Protein AF-A0A3D8UP32-F1 (afdb_monomer_lite)

Structure (mmCIF, N/CA/C/O backbone):
data_AF-A0A3D8UP32-F1
#
_entry.id   AF-A0A3D8UP32-F1
#
loop_
_atom_site.group_PDB
_atom_site.id
_atom_site.type_symbol
_atom_site.label_atom_id
_atom_site.label_alt_id
_atom_site.label_comp_id
_atom_site.label_asym_id
_atom_site.label_entity_id
_atom_site.label_seq_id
_atom_site.pdbx_PDB_ins_code
_atom_site.Cartn_x
_atom_site.Cartn_y
_atom_site.Cartn_z
_atom_site.occupancy
_atom_site.B_iso_or_equiv
_atom_site.auth_seq_id
_atom_site.auth_comp_id
_atom_site.auth_asym_id
_atom_site.auth_atom_id
_atom_site.pdbx_PDB_model_num
ATOM 1 N N . MET A 1 1 ? 23.740 -11.016 64.511 1.00 44.91 1 MET A N 1
ATOM 2 C CA . MET A 1 1 ? 23.246 -9.878 63.692 1.00 44.91 1 MET A CA 1
ATOM 3 C C . MET A 1 1 ? 23.196 -10.141 62.172 1.00 44.91 1 MET A C 1
ATOM 5 O O . MET A 1 1 ? 22.994 -9.197 61.421 1.00 44.91 1 MET A O 1
ATOM 9 N N . PHE A 1 2 ? 23.293 -11.391 61.686 1.00 40.88 2 PHE A N 1
ATOM 10 C CA . PHE A 1 2 ? 23.351 -11.688 60.238 1.00 40.88 2 PHE A CA 1
ATOM 11 C C . PHE A 1 2 ? 22.041 -12.215 59.611 1.00 40.88 2 PHE A C 1
ATOM 13 O O . PHE A 1 2 ? 21.904 -12.203 58.393 1.00 40.88 2 PHE A O 1
ATOM 20 N N . SER A 1 3 ? 21.048 -12.612 60.417 1.00 38.53 3 SER A N 1
ATOM 21 C CA . SER A 1 3 ? 19.814 -13.255 59.920 1.00 38.53 3 SER A CA 1
ATOM 22 C C . SER A 1 3 ? 18.761 -12.274 59.359 1.00 38.53 3 SER A C 1
ATOM 24 O O . SER A 1 3 ? 17.900 -12.663 58.574 1.00 38.53 3 SER A O 1
ATOM 26 N N . ASN A 1 4 ? 18.855 -10.973 59.677 1.00 51.38 4 ASN A N 1
ATOM 27 C CA . ASN A 1 4 ? 17.881 -9.973 59.206 1.00 51.38 4 ASN A CA 1
ATOM 28 C C . ASN A 1 4 ? 18.171 -9.412 57.804 1.00 51.38 4 ASN A C 1
ATOM 30 O O . ASN A 1 4 ? 17.240 -8.973 57.140 1.00 51.38 4 ASN A O 1
ATOM 34 N N . LYS A 1 5 ? 19.417 -9.442 57.309 1.00 48.75 5 LYS A N 1
ATOM 35 C CA . LYS A 1 5 ? 19.737 -8.870 55.984 1.00 48.75 5 LYS A CA 1
ATOM 36 C C . LYS A 1 5 ? 19.303 -9.768 54.820 1.00 48.75 5 LYS A C 1
ATOM 38 O O . LYS A 1 5 ? 18.858 -9.253 53.802 1.00 48.75 5 LYS A O 1
ATOM 43 N N . ILE A 1 6 ? 19.360 -11.092 54.992 1.00 52.41 6 ILE A N 1
ATOM 44 C CA . ILE A 1 6 ? 18.963 -12.066 53.958 1.00 52.41 6 ILE A CA 1
ATOM 45 C C . ILE A 1 6 ? 17.439 -12.082 53.774 1.00 52.41 6 ILE A C 1
ATOM 47 O O . ILE A 1 6 ? 16.963 -12.096 52.643 1.00 52.41 6 ILE A O 1
ATOM 51 N N . LYS A 1 7 ? 16.662 -11.986 54.864 1.00 47.22 7 LYS A N 1
ATOM 52 C CA . LYS A 1 7 ? 15.193 -11.880 54.782 1.00 47.22 7 LYS A CA 1
ATOM 53 C C . LYS A 1 7 ? 14.730 -10.585 54.112 1.00 47.22 7 LYS A C 1
ATOM 55 O O . LYS A 1 7 ? 13.772 -10.623 53.352 1.00 47.22 7 LYS A O 1
ATOM 60 N N . VAL A 1 8 ? 15.425 -9.467 54.345 1.00 52.28 8 VAL A N 1
ATOM 61 C CA . VAL A 1 8 ? 15.127 -8.184 53.683 1.00 52.28 8 VAL A CA 1
ATOM 62 C C . VAL A 1 8 ? 15.462 -8.239 52.189 1.00 52.28 8 VAL A C 1
ATOM 64 O O . VAL A 1 8 ? 14.659 -7.777 51.390 1.00 52.28 8 VAL A O 1
ATOM 67 N N . PHE A 1 9 ? 16.579 -8.865 51.798 1.00 51.25 9 PHE A N 1
ATOM 68 C CA . PHE A 1 9 ? 16.943 -9.034 50.384 1.00 51.25 9 PHE A CA 1
ATOM 69 C C . PHE A 1 9 ? 16.010 -9.990 49.625 1.00 51.25 9 PHE A C 1
ATOM 71 O O . PHE A 1 9 ? 15.688 -9.740 48.465 1.00 51.25 9 PHE A O 1
ATOM 78 N N . LEU A 1 10 ? 15.536 -11.064 50.270 1.00 51.94 10 LEU A N 1
ATOM 79 C CA . LEU A 1 10 ? 14.519 -11.932 49.671 1.00 51.94 10 LEU A CA 1
ATOM 80 C C . LEU A 1 10 ? 13.170 -11.217 49.539 1.00 51.94 10 LEU A C 1
ATOM 82 O O . LEU A 1 10 ? 12.523 -11.371 48.510 1.00 51.94 10 LEU A O 1
ATOM 86 N N . LEU A 1 11 ? 12.755 -10.405 50.520 1.00 49.62 11 LEU A N 1
ATOM 87 C CA . LEU A 1 11 ? 11.504 -9.643 50.419 1.00 49.62 11 LEU A CA 1
ATOM 88 C C . LEU A 1 11 ? 11.555 -8.586 49.307 1.00 49.62 11 LEU A C 1
ATOM 90 O O . LEU A 1 11 ? 10.584 -8.440 48.574 1.00 49.62 11 LEU A O 1
ATOM 94 N N . THR A 1 12 ? 12.671 -7.865 49.150 1.00 52.81 12 THR A N 1
ATOM 95 C CA . THR A 1 12 ? 12.808 -6.857 48.085 1.00 52.81 12 THR A CA 1
ATOM 96 C C . THR A 1 12 ? 12.925 -7.495 46.705 1.00 52.81 12 THR A C 1
ATOM 98 O O . THR A 1 12 ? 12.349 -6.977 45.753 1.00 52.81 12 THR A O 1
ATOM 101 N N . SER A 1 13 ? 13.599 -8.644 46.591 1.00 52.09 13 SER A N 1
ATOM 102 C CA . SER A 1 13 ? 13.689 -9.400 45.339 1.00 52.09 13 SER A CA 1
ATOM 103 C C . SER A 1 13 ? 12.352 -10.037 44.952 1.00 52.09 13 SER A C 1
ATOM 105 O O . SER A 1 13 ? 11.979 -9.961 43.787 1.00 52.09 13 SER A O 1
ATOM 107 N N . ILE A 1 14 ? 11.586 -10.576 45.908 1.00 54.91 14 ILE A N 1
ATOM 108 C CA . ILE A 1 14 ? 10.231 -11.094 45.660 1.00 54.91 14 ILE A CA 1
ATOM 109 C C . ILE A 1 14 ? 9.270 -9.952 45.318 1.00 54.91 14 ILE A C 1
ATOM 111 O O . ILE A 1 14 ? 8.483 -10.116 44.396 1.00 54.91 14 ILE A O 1
ATOM 115 N N . CYS A 1 15 ? 9.363 -8.784 45.969 1.00 49.84 15 CYS A N 1
ATOM 116 C CA . CYS A 1 15 ? 8.571 -7.608 45.594 1.00 49.84 15 CYS A CA 1
ATOM 117 C C . CYS A 1 15 ? 8.926 -7.083 44.201 1.00 49.84 15 CYS A C 1
ATOM 119 O O . CYS A 1 15 ? 8.014 -6.731 43.473 1.00 49.84 15 CYS A O 1
ATOM 121 N N . LEU A 1 16 ? 10.202 -7.050 43.799 1.00 48.84 16 LEU A N 1
ATOM 122 C CA . LEU A 1 16 ? 10.610 -6.642 42.446 1.00 48.84 16 LEU A CA 1
ATOM 123 C C . LEU A 1 16 ? 10.192 -7.667 41.387 1.00 48.84 16 LEU A C 1
ATOM 125 O O . LEU A 1 16 ? 9.750 -7.277 40.316 1.00 48.84 16 LEU A O 1
ATOM 129 N N . ILE A 1 17 ? 10.275 -8.965 41.689 1.00 48.50 17 ILE A N 1
ATOM 130 C CA . ILE A 1 17 ? 9.819 -10.031 40.789 1.00 48.50 17 ILE A CA 1
ATOM 131 C C . ILE A 1 17 ? 8.287 -10.038 40.695 1.00 48.50 17 ILE A C 1
ATOM 133 O O . ILE A 1 17 ? 7.769 -10.186 39.598 1.00 48.50 17 ILE A O 1
ATOM 137 N N . PHE A 1 18 ? 7.549 -9.785 41.782 1.00 43.84 18 PHE A N 1
ATOM 138 C CA . PHE A 1 18 ? 6.101 -9.549 41.713 1.00 43.84 18 PHE A CA 1
ATOM 139 C C . PHE A 1 18 ? 5.777 -8.256 40.965 1.00 43.84 18 PHE A C 1
ATOM 141 O O . PHE A 1 18 ? 4.876 -8.268 40.144 1.00 43.84 18 PHE A O 1
ATOM 148 N N . PHE A 1 19 ? 6.541 -7.178 41.157 1.00 42.88 19 PHE A N 1
ATOM 149 C CA . PHE A 1 19 ? 6.366 -5.931 40.410 1.00 42.88 19 PHE A CA 1
ATOM 150 C C . PHE A 1 19 ? 6.599 -6.136 38.907 1.00 42.88 19 PHE A C 1
ATOM 152 O O . PHE A 1 19 ? 5.872 -5.564 38.109 1.00 42.88 19 PHE A O 1
ATOM 159 N N . PHE A 1 20 ? 7.546 -6.994 38.513 1.00 41.66 20 PHE A N 1
ATOM 160 C CA . PHE A 1 20 ? 7.784 -7.366 37.114 1.00 41.66 20 PHE A CA 1
ATOM 161 C C . PHE A 1 20 ? 6.806 -8.427 36.575 1.00 41.66 20 PHE A C 1
ATOM 163 O O . PHE A 1 20 ? 6.546 -8.436 35.377 1.00 41.66 20 PHE A O 1
ATOM 170 N N . LEU A 1 21 ? 6.238 -9.297 37.420 1.00 35.66 21 LEU A N 1
ATOM 171 C CA . LEU A 1 21 ? 5.257 -10.320 37.016 1.00 35.66 21 LEU A CA 1
ATOM 172 C C . LEU A 1 21 ? 3.802 -9.819 37.037 1.00 35.66 21 LEU A C 1
ATOM 174 O O . LEU A 1 21 ? 2.951 -10.426 36.393 1.00 35.66 21 LEU A O 1
ATOM 178 N N . THR A 1 22 ? 3.500 -8.723 37.742 1.00 38.44 22 THR A N 1
ATOM 179 C CA . THR A 1 22 ? 2.175 -8.075 37.734 1.00 38.44 22 THR A CA 1
ATOM 180 C C . THR A 1 22 ? 2.123 -6.809 36.886 1.00 38.44 22 THR A C 1
ATOM 182 O O . THR A 1 22 ? 1.052 -6.225 36.764 1.00 38.44 22 THR A O 1
ATOM 185 N N . TYR A 1 23 ? 3.229 -6.395 36.261 1.00 40.41 23 TYR A N 1
ATOM 186 C CA . TYR A 1 23 ? 3.213 -5.396 35.184 1.00 40.41 23 TYR A CA 1
ATOM 187 C C . TYR A 1 23 ? 2.885 -6.059 33.839 1.00 40.41 23 TYR A C 1
ATOM 189 O O . TYR A 1 23 ? 3.522 -5.817 32.821 1.00 40.41 23 TYR A O 1
ATOM 197 N N . ASN A 1 24 ? 1.887 -6.939 33.839 1.00 41.66 24 ASN A N 1
ATOM 198 C CA . ASN A 1 24 ? 1.071 -7.084 32.648 1.00 41.66 24 ASN A CA 1
ATOM 199 C C . ASN A 1 24 ? 0.172 -5.852 32.663 1.00 41.66 24 ASN A C 1
ATOM 201 O O . ASN A 1 24 ? -0.582 -5.695 33.622 1.00 41.66 24 ASN A O 1
ATOM 205 N N . ASP A 1 25 ? 0.323 -4.965 31.676 1.00 49.88 25 ASP A N 1
ATOM 206 C CA . ASP A 1 25 ? -0.461 -3.736 31.518 1.00 49.88 25 ASP A CA 1
ATOM 207 C C . ASP A 1 25 ? -1.924 -3.985 31.904 1.00 49.88 25 ASP A C 1
ATOM 209 O O . ASP A 1 25 ? -2.674 -4.639 31.174 1.00 49.88 25 ASP A O 1
ATOM 213 N N . VAL A 1 26 ? -2.328 -3.521 33.092 1.00 50.28 26 VAL A N 1
ATOM 214 C CA . VAL A 1 26 ? -3.714 -3.641 33.542 1.00 50.28 26 VAL A CA 1
ATOM 215 C C . VAL A 1 26 ? -4.528 -2.745 32.622 1.00 50.28 26 VAL A C 1
ATOM 217 O O . VAL A 1 26 ? -4.557 -1.525 32.790 1.00 50.28 26 VAL A O 1
ATOM 220 N N . LYS A 1 27 ? -5.161 -3.355 31.617 1.00 64.62 27 LYS A N 1
ATOM 221 C CA . LYS A 1 27 ? -6.050 -2.653 30.699 1.00 64.62 27 LYS A CA 1
ATOM 222 C C . LYS A 1 27 ? -7.186 -2.025 31.504 1.00 64.62 27 LYS A C 1
ATOM 224 O O . LYS A 1 27 ? -7.855 -2.678 32.304 1.00 64.62 27 LYS A O 1
ATOM 229 N N . SER A 1 28 ? -7.363 -0.722 31.330 1.00 71.00 28 SER A N 1
ATOM 230 C CA . SER A 1 28 ? -8.375 0.060 32.024 1.00 71.00 28 SER A CA 1
ATOM 231 C C . SER A 1 28 ? -9.770 -0.351 31.561 1.00 71.00 28 SER A C 1
ATOM 233 O O . SER A 1 28 ? -10.060 -0.437 30.365 1.00 71.00 28 SER A O 1
ATOM 235 N N . LYS A 1 29 ? -10.679 -0.523 32.524 1.00 74.56 29 LYS A N 1
ATOM 236 C CA . LYS A 1 29 ? -12.107 -0.702 32.238 1.00 74.56 29 LYS A CA 1
ATOM 237 C C . LYS A 1 29 ? -12.737 0.563 31.646 1.00 74.56 29 LYS A C 1
ATOM 239 O O . LYS A 1 29 ? -13.737 0.477 30.946 1.00 74.56 29 LYS A O 1
ATOM 244 N N . GLU A 1 30 ? -12.156 1.730 31.911 1.00 83.56 30 GLU A N 1
ATOM 245 C CA . GLU A 1 30 ? -12.590 3.001 31.338 1.00 83.56 30 GLU A CA 1
ATOM 246 C C . GLU A 1 30 ? -11.609 3.462 30.256 1.00 83.56 30 GLU A C 1
ATOM 248 O O . GLU A 1 30 ? -10.413 3.658 30.511 1.00 83.56 30 GLU A O 1
ATOM 253 N N . ILE A 1 31 ? -12.126 3.643 29.043 1.00 86.94 31 ILE A N 1
ATOM 254 C CA . ILE A 1 31 ? -11.370 4.205 27.927 1.00 86.94 31 ILE A CA 1
ATOM 255 C C . ILE A 1 31 ? -11.509 5.721 27.945 1.00 86.94 31 ILE A C 1
ATOM 257 O O . ILE A 1 31 ? -12.598 6.265 28.083 1.00 86.94 31 ILE A O 1
ATOM 261 N N . THR A 1 32 ? -10.400 6.414 27.762 1.00 87.69 32 THR A N 1
ATOM 262 C CA . THR A 1 32 ? -10.316 7.861 27.582 1.00 87.69 32 THR A CA 1
ATOM 263 C C . THR A 1 32 ? -9.476 8.147 26.343 1.00 87.69 32 THR A C 1
ATOM 265 O O . THR A 1 32 ? -8.836 7.257 25.785 1.00 87.69 32 THR A O 1
ATOM 268 N N . THR A 1 33 ? -9.415 9.406 25.918 1.00 84.81 33 THR A N 1
ATOM 269 C CA . THR A 1 33 ? -8.507 9.825 24.840 1.00 84.81 33 THR A CA 1
ATOM 270 C C . THR A 1 33 ? -7.031 9.565 25.154 1.00 84.81 33 THR A C 1
ATOM 272 O O . THR A 1 33 ? -6.247 9.394 24.227 1.00 84.81 33 THR A O 1
ATOM 275 N N . HIS A 1 34 ? -6.649 9.496 26.433 1.00 85.06 34 HIS A N 1
ATOM 276 C CA . HIS A 1 34 ? -5.255 9.349 26.859 1.00 85.06 34 HIS A CA 1
ATOM 277 C C . HIS A 1 34 ? -4.765 7.900 26.852 1.00 85.06 34 HIS A C 1
ATOM 279 O O . HIS A 1 34 ? -3.576 7.681 26.667 1.00 85.06 34 HIS A O 1
ATOM 285 N N . ASN A 1 35 ? -5.662 6.929 27.052 1.00 87.19 35 ASN A N 1
ATOM 286 C CA . ASN A 1 35 ? -5.308 5.510 27.180 1.00 87.19 35 ASN A CA 1
ATOM 287 C C . ASN A 1 35 ? -5.892 4.637 26.052 1.00 87.19 35 ASN A C 1
ATOM 289 O O . ASN A 1 35 ? -5.793 3.412 26.110 1.00 87.19 35 ASN A O 1
ATOM 293 N N . LEU A 1 36 ? -6.520 5.238 25.032 1.00 87.50 36 LEU A N 1
ATOM 294 C CA . LEU A 1 36 ? -7.184 4.511 23.944 1.00 87.50 36 LEU A CA 1
ATOM 295 C C . LEU A 1 36 ? -6.239 3.509 23.257 1.00 87.50 36 LEU A C 1
ATOM 297 O O . LEU A 1 36 ? -6.602 2.347 23.095 1.00 87.50 36 LEU A O 1
ATOM 301 N N . LEU A 1 37 ? -5.026 3.943 22.894 1.00 86.75 37 LEU A N 1
ATOM 302 C CA . LEU A 1 37 ? -4.039 3.106 22.195 1.00 86.75 37 LEU A CA 1
ATOM 303 C C . LEU A 1 37 ? -3.365 2.053 23.088 1.00 86.75 37 LEU A C 1
ATOM 305 O O . LEU A 1 37 ? -2.850 1.068 22.563 1.00 86.75 37 LEU A O 1
ATOM 309 N N . ASP A 1 38 ? -3.395 2.231 24.410 1.00 86.38 38 ASP A N 1
ATOM 310 C CA . ASP A 1 38 ? -2.844 1.258 25.366 1.00 86.38 38 ASP A CA 1
ATOM 311 C C . ASP A 1 38 ? -3.807 0.079 25.585 1.00 86.38 38 ASP A C 1
ATOM 313 O O . ASP A 1 38 ? -3.413 -1.034 25.927 1.00 86.38 38 ASP A O 1
ATOM 317 N N . ASN A 1 39 ? -5.104 0.313 25.380 1.00 86.25 39 ASN A N 1
ATOM 318 C CA . ASN A 1 39 ? -6.152 -0.670 25.649 1.00 86.25 39 ASN A CA 1
ATOM 319 C C . ASN A 1 39 ? -6.626 -1.414 24.401 1.00 86.25 39 ASN A C 1
ATOM 321 O O . ASN A 1 39 ? -7.297 -2.442 24.515 1.00 86.25 39 ASN A O 1
ATOM 325 N N . PHE A 1 40 ? -6.250 -0.922 23.225 1.00 84.38 40 PHE A N 1
ATOM 326 C CA . PHE A 1 40 ? -6.656 -1.452 21.938 1.00 84.38 40 PHE A CA 1
ATOM 327 C C . PHE A 1 40 ? -5.447 -1.702 21.040 1.00 84.38 40 PHE A C 1
ATOM 329 O O . PHE A 1 40 ? -4.634 -0.810 20.804 1.00 84.38 40 PHE A O 1
ATOM 336 N N . ASP A 1 41 ? -5.374 -2.913 20.492 1.00 86.31 41 ASP A N 1
ATOM 337 C CA . ASP A 1 41 ? -4.379 -3.247 19.485 1.00 86.31 41 ASP A CA 1
ATOM 338 C C . ASP A 1 41 ? -4.809 -2.708 18.113 1.00 86.31 41 ASP A C 1
ATOM 340 O O . ASP A 1 41 ? -5.590 -3.327 17.381 1.00 86.31 41 ASP A O 1
ATOM 344 N N . ILE A 1 42 ? -4.275 -1.539 17.747 1.00 86.38 42 ILE A N 1
ATOM 345 C CA . ILE A 1 42 ? -4.565 -0.894 16.461 1.00 86.38 42 ILE A CA 1
ATOM 346 C C . ILE A 1 42 ? -4.147 -1.748 15.261 1.00 86.38 42 ILE A C 1
ATOM 348 O O . ILE A 1 42 ? -4.681 -1.560 14.162 1.00 86.38 42 ILE A O 1
ATOM 352 N N . CYS A 1 43 ? -3.246 -2.713 15.462 1.00 86.44 43 CYS A N 1
ATOM 353 C CA . CYS A 1 43 ? -2.797 -3.629 14.426 1.00 86.44 43 CYS A CA 1
ATOM 354 C C . CYS A 1 43 ? -3.918 -4.544 13.914 1.00 86.44 43 CYS A C 1
ATOM 356 O O . CYS A 1 43 ? -3.858 -5.021 12.783 1.00 86.44 43 CYS A O 1
ATOM 358 N N . GLN A 1 44 ? -4.983 -4.725 14.701 1.00 86.44 44 GLN A N 1
ATOM 359 C CA . GLN A 1 44 ? -6.165 -5.492 14.303 1.00 86.44 44 GLN A CA 1
ATOM 360 C C . GLN A 1 44 ? -7.090 -4.717 13.353 1.00 86.44 44 GLN A C 1
ATOM 362 O O . GLN A 1 44 ? -7.955 -5.312 12.710 1.00 86.44 44 GLN A O 1
ATOM 367 N N . THR A 1 45 ? -6.925 -3.394 13.239 1.00 86.06 45 THR A N 1
ATOM 368 C CA . THR A 1 45 ? -7.731 -2.582 12.317 1.00 86.06 45 THR A CA 1
ATOM 369 C C . THR A 1 45 ? -7.354 -2.823 10.855 1.00 86.06 45 THR A C 1
ATOM 371 O O . THR A 1 45 ? -6.248 -3.210 10.491 1.00 86.06 45 THR A O 1
ATOM 374 N N . ASN A 1 46 ? -8.264 -2.472 9.961 1.00 78.38 46 ASN A N 1
ATOM 375 C CA . ASN A 1 46 ? -8.046 -2.375 8.527 1.00 78.38 46 ASN A CA 1
ATOM 376 C C . ASN A 1 46 ? -7.408 -1.030 8.109 1.00 78.38 46 ASN A C 1
ATOM 378 O O . ASN A 1 46 ? -7.384 -0.728 6.915 1.00 78.38 46 ASN A O 1
ATOM 382 N N . SER A 1 47 ? -6.930 -0.211 9.061 1.00 77.19 47 SER A N 1
ATOM 383 C CA . SER A 1 47 ? -6.315 1.103 8.800 1.00 77.19 47 SER A CA 1
ATOM 384 C C . SER A 1 47 ? -4.951 0.966 8.131 1.00 77.19 47 SER A C 1
ATOM 386 O O . SER A 1 47 ? -4.405 -0.138 8.053 1.00 77.19 47 SER A O 1
ATOM 388 N N . SER A 1 48 ? -4.377 2.077 7.648 1.00 72.94 48 SER A N 1
ATOM 389 C CA . SER A 1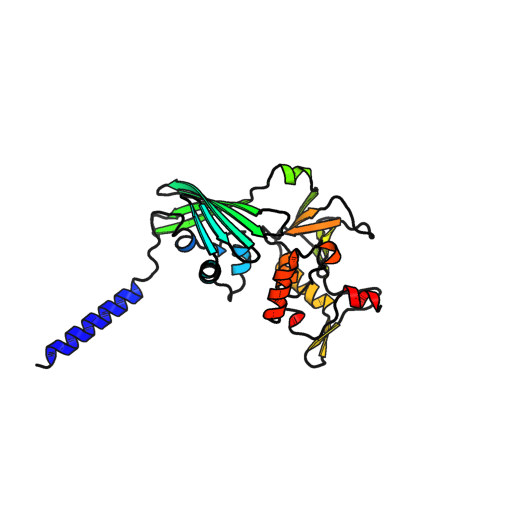 48 ? -3.003 2.031 7.140 1.00 72.94 48 SER A CA 1
ATOM 390 C C . SER A 1 48 ? -2.030 1.543 8.221 1.00 72.94 48 SER A C 1
ATOM 392 O O . SER A 1 48 ? -1.168 0.720 7.924 1.00 72.94 48 SER A O 1
ATOM 394 N N . LEU A 1 49 ? -2.244 1.934 9.485 1.00 77.62 49 LEU A N 1
ATOM 395 C CA . LEU A 1 49 ? -1.488 1.456 10.648 1.00 77.62 49 LEU A CA 1
ATOM 396 C C . LEU A 1 49 ? -1.648 -0.041 10.877 1.00 77.62 49 LEU A C 1
ATOM 398 O O . LEU A 1 49 ? -0.649 -0.731 11.056 1.00 77.62 49 LEU A O 1
ATOM 402 N N . GLY A 1 50 ? -2.879 -0.547 10.794 1.00 77.31 50 GLY A N 1
ATOM 403 C CA . GLY A 1 50 ? -3.150 -1.978 10.894 1.00 77.31 50 GLY A CA 1
ATOM 404 C C . GLY A 1 50 ? -2.374 -2.800 9.867 1.00 77.31 50 GLY A C 1
ATOM 405 O O . GLY A 1 50 ? -1.837 -3.862 10.168 1.00 77.31 50 GLY A O 1
ATOM 406 N N . GLN A 1 51 ? -2.228 -2.268 8.652 1.00 70.06 51 GLN A N 1
ATOM 407 C CA . GLN A 1 51 ? -1.396 -2.898 7.629 1.00 70.06 51 GLN A CA 1
ATOM 408 C C . GLN A 1 51 ? 0.111 -2.702 7.863 1.00 70.06 51 GLN A C 1
ATOM 410 O O . GLN A 1 51 ? 0.875 -3.618 7.564 1.00 70.06 51 GLN A O 1
ATOM 415 N N . TYR A 1 52 ? 0.557 -1.559 8.401 1.00 72.62 52 TYR A N 1
ATOM 416 C CA . TYR A 1 52 ? 1.968 -1.342 8.754 1.00 72.62 52 TYR A CA 1
ATOM 417 C C . TYR A 1 52 ? 2.450 -2.265 9.869 1.00 72.62 52 TYR A C 1
ATOM 419 O O . TYR A 1 52 ? 3.600 -2.689 9.832 1.00 72.62 52 TYR A O 1
ATOM 427 N N . CYS A 1 53 ? 1.568 -2.656 10.788 1.00 81.19 53 CYS A N 1
ATOM 428 C CA . CYS A 1 53 ? 1.871 -3.648 11.816 1.00 81.19 53 CYS A CA 1
ATOM 429 C C . CYS A 1 53 ? 2.217 -5.047 11.288 1.00 81.19 53 CYS A C 1
ATOM 431 O O . CYS A 1 53 ? 2.650 -5.892 12.064 1.00 81.19 53 CYS A O 1
ATOM 433 N N . LYS A 1 54 ? 2.040 -5.321 9.988 1.00 72.31 54 LYS A N 1
ATOM 434 C CA . LYS A 1 54 ? 2.537 -6.560 9.374 1.00 72.31 54 LYS A CA 1
ATOM 435 C C . LYS A 1 54 ? 4.066 -6.593 9.258 1.00 72.31 54 LYS A C 1
ATOM 437 O O . LYS A 1 54 ? 4.624 -7.671 9.090 1.00 72.31 54 LYS A O 1
ATOM 442 N N . ASP A 1 55 ? 4.739 -5.441 9.298 1.00 71.81 55 ASP A N 1
ATOM 443 C CA . ASP A 1 55 ? 6.197 -5.393 9.437 1.00 71.81 55 ASP A CA 1
ATOM 444 C C . ASP A 1 55 ? 6.545 -5.605 10.913 1.00 71.81 55 ASP A C 1
ATOM 446 O O . ASP A 1 55 ? 6.246 -4.753 11.746 1.00 71.81 55 ASP A O 1
ATOM 450 N N . GLU A 1 56 ? 7.199 -6.721 11.241 1.00 74.06 56 GLU A N 1
ATOM 451 C CA . GLU A 1 56 ? 7.587 -7.068 12.619 1.00 74.06 56 GLU A CA 1
ATOM 452 C C . GLU A 1 56 ? 8.500 -6.021 13.280 1.00 74.06 56 GLU A C 1
ATOM 454 O O . GLU A 1 56 ? 8.630 -5.980 14.502 1.00 74.06 56 GLU A O 1
ATOM 459 N N . ARG A 1 57 ? 9.134 -5.147 12.489 1.00 77.38 57 ARG A N 1
ATOM 460 C CA . ARG A 1 57 ? 9.975 -4.052 12.992 1.00 77.38 57 ARG A CA 1
ATOM 461 C C . ARG A 1 57 ? 9.166 -2.807 13.354 1.00 77.38 57 ARG A C 1
ATOM 463 O O . ARG A 1 57 ? 9.731 -1.857 13.895 1.00 77.38 57 ARG A O 1
ATOM 470 N N . PHE A 1 58 ? 7.878 -2.758 13.014 1.00 78.69 58 PHE A N 1
ATOM 471 C CA . PHE A 1 58 ? 7.020 -1.611 13.277 1.00 78.69 58 PHE A CA 1
ATOM 472 C C . PHE A 1 58 ? 6.317 -1.748 14.630 1.00 78.69 58 PHE A C 1
ATOM 474 O O . PHE A 1 58 ? 5.436 -2.582 14.814 1.00 78.69 58 PHE A O 1
ATOM 481 N N . ASN A 1 59 ? 6.661 -0.865 15.569 1.00 83.62 59 ASN A N 1
ATOM 482 C CA . ASN A 1 59 ? 5.957 -0.722 16.839 1.00 83.62 59 ASN A CA 1
ATOM 483 C C . ASN A 1 59 ? 5.082 0.541 16.806 1.00 83.62 59 ASN A C 1
ATOM 485 O O . ASN A 1 59 ? 5.596 1.662 16.809 1.00 83.62 59 ASN A O 1
ATOM 489 N N . TYR A 1 60 ? 3.757 0.373 16.782 1.00 84.94 60 TYR A N 1
ATOM 490 C CA . TYR A 1 60 ? 2.839 1.510 16.679 1.00 84.94 60 TYR A CA 1
ATOM 491 C C . TYR A 1 60 ? 2.861 2.409 17.926 1.00 84.94 60 TYR A C 1
ATOM 493 O O . TYR A 1 60 ? 2.723 3.624 17.798 1.00 84.94 60 TYR A O 1
ATOM 501 N N . LEU A 1 61 ? 3.074 1.851 19.122 1.00 85.12 61 LEU A N 1
ATOM 502 C CA . LEU A 1 61 ? 3.154 2.632 20.361 1.00 85.12 61 LEU A CA 1
ATOM 503 C C . LEU A 1 61 ? 4.384 3.547 20.344 1.00 85.12 61 LEU A C 1
ATOM 505 O O . LEU A 1 61 ? 4.287 4.726 20.680 1.00 85.12 61 LEU A O 1
ATOM 509 N N . GLU A 1 62 ? 5.538 3.036 19.908 1.00 84.62 62 GLU A N 1
ATOM 510 C CA . GLU A 1 62 ? 6.746 3.846 19.712 1.00 84.62 62 GLU A CA 1
ATOM 511 C C . GLU A 1 62 ? 6.566 4.874 18.590 1.00 84.62 62 GLU A C 1
ATOM 513 O O . GLU A 1 62 ? 6.975 6.029 18.725 1.00 84.62 62 GLU A O 1
ATOM 518 N N . TYR A 1 63 ? 5.898 4.486 17.504 1.00 83.88 63 TYR A N 1
ATOM 519 C CA . TYR A 1 63 ? 5.577 5.392 16.410 1.00 83.88 63 TYR A CA 1
ATOM 520 C C . TYR A 1 63 ? 4.767 6.601 16.902 1.00 83.88 63 TYR A C 1
ATOM 522 O O . TYR A 1 63 ? 5.173 7.738 16.667 1.00 83.88 63 TYR A O 1
ATOM 530 N N . PHE A 1 64 ? 3.688 6.387 17.661 1.00 86.44 64 PHE A N 1
ATOM 531 C CA . PHE A 1 64 ? 2.861 7.474 18.195 1.00 86.44 64 PHE A CA 1
ATOM 532 C C . PHE A 1 64 ? 3.551 8.329 19.262 1.00 86.44 64 PHE A C 1
ATOM 534 O O . PHE A 1 64 ? 3.292 9.534 19.319 1.00 86.44 64 PHE A O 1
ATOM 541 N N . LYS A 1 65 ? 4.478 7.770 20.051 1.00 86.00 65 LYS A N 1
ATOM 542 C CA . LYS A 1 65 ? 5.285 8.542 21.020 1.00 86.00 65 LYS A CA 1
ATOM 543 C C . LYS A 1 65 ? 6.131 9.638 20.369 1.00 86.00 65 LYS A C 1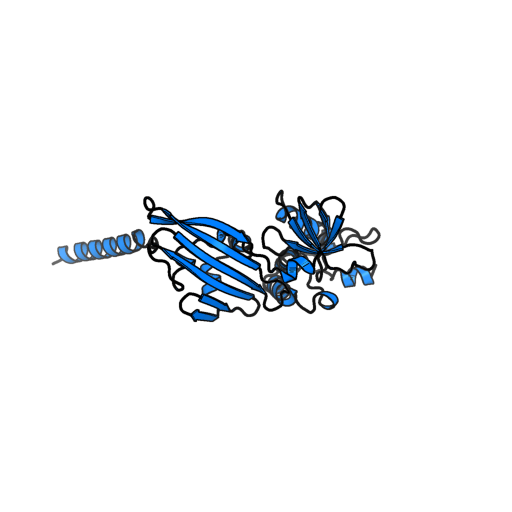
ATOM 545 O O . LYS A 1 65 ? 6.424 10.636 21.017 1.00 86.00 65 LYS A O 1
ATOM 550 N N . ASN A 1 66 ? 6.505 9.468 19.102 1.00 84.19 66 ASN A N 1
ATOM 551 C CA . ASN A 1 66 ? 7.325 10.427 18.360 1.00 84.19 66 ASN A CA 1
ATOM 552 C C . ASN A 1 66 ? 6.511 11.533 17.659 1.00 84.19 66 ASN A C 1
ATOM 554 O O . ASN A 1 66 ? 7.084 12.353 16.941 1.00 84.19 66 ASN A O 1
ATOM 558 N N . SER A 1 67 ? 5.188 11.556 17.830 1.00 87.81 67 SER A N 1
ATOM 559 C CA . SER A 1 67 ? 4.313 12.577 17.246 1.00 87.81 67 SER A CA 1
ATOM 560 C C . SER A 1 67 ? 4.178 13.816 18.133 1.00 87.81 67 SER A C 1
ATOM 562 O O . SER A 1 67 ? 4.437 13.783 19.339 1.00 87.81 67 SER A O 1
ATOM 564 N N . LYS A 1 68 ? 3.704 14.919 17.547 1.00 90.75 68 LYS A N 1
ATOM 565 C CA . LYS A 1 68 ? 3.149 16.033 18.324 1.00 90.75 68 LYS A CA 1
ATOM 566 C C . LYS A 1 68 ? 1.690 15.715 18.633 1.00 90.75 68 LYS A C 1
ATOM 568 O O . LYS A 1 68 ? 0.913 15.455 17.722 1.00 90.75 68 LYS A O 1
ATOM 573 N N . ILE A 1 69 ? 1.316 15.747 19.908 1.00 90.25 69 ILE A N 1
ATOM 574 C CA . ILE A 1 69 ? -0.019 15.333 20.352 1.00 90.25 69 ILE A CA 1
ATOM 575 C C . ILE A 1 69 ? -0.838 16.559 20.749 1.00 90.25 69 ILE A C 1
ATOM 577 O O . ILE A 1 69 ? -0.386 17.391 21.536 1.00 90.25 69 ILE A O 1
ATOM 581 N N . GLN A 1 70 ? -2.062 16.651 20.236 1.00 91.88 70 GLN A N 1
ATOM 582 C CA . GLN A 1 70 ? -3.074 17.607 20.684 1.00 91.88 70 GLN A CA 1
ATOM 583 C C . GLN A 1 70 ? -4.292 16.826 21.175 1.00 91.88 70 GLN A C 1
ATOM 585 O O . GLN A 1 70 ? -4.815 15.972 20.458 1.00 91.88 70 GLN A O 1
ATOM 590 N N . ILE A 1 71 ? -4.743 17.106 22.397 1.00 88.56 71 ILE A N 1
ATOM 591 C CA . ILE A 1 71 ? -5.863 16.397 23.021 1.00 88.56 71 ILE A CA 1
ATOM 592 C C . ILE A 1 71 ? -6.956 17.401 23.369 1.00 88.56 71 ILE A C 1
ATOM 594 O O . ILE A 1 71 ? -6.725 18.351 24.111 1.00 88.56 71 ILE A O 1
ATOM 598 N N . ASN A 1 72 ? -8.156 17.134 22.867 1.00 84.88 72 ASN A N 1
ATOM 599 C CA . ASN A 1 72 ? -9.411 17.757 23.270 1.00 84.88 72 ASN A CA 1
ATOM 600 C C . ASN A 1 72 ? -10.313 16.670 23.878 1.00 84.88 72 ASN A C 1
ATOM 602 O O . ASN A 1 72 ? -10.113 15.493 23.593 1.00 84.88 72 ASN A O 1
ATOM 606 N N . ASN A 1 73 ? -11.320 17.041 24.681 1.00 82.94 73 ASN A N 1
ATOM 607 C CA . ASN A 1 73 ? -12.163 16.122 25.475 1.00 82.94 73 ASN A CA 1
ATOM 608 C C . ASN A 1 73 ? -12.338 14.706 24.895 1.00 82.94 73 ASN A C 1
ATOM 610 O O . ASN A 1 73 ? -11.931 13.733 25.523 1.00 82.94 73 ASN A O 1
ATOM 614 N N . ASN A 1 74 ? -12.912 14.590 23.695 1.00 89.75 74 ASN A N 1
ATOM 615 C CA . ASN A 1 74 ? -13.167 13.313 23.031 1.00 89.75 74 ASN A CA 1
ATOM 616 C C . ASN A 1 74 ? -12.282 13.058 21.800 1.00 89.75 74 ASN A C 1
ATOM 618 O O . ASN A 1 74 ? -12.491 12.055 21.126 1.00 89.75 74 ASN A O 1
ATOM 622 N N . LYS A 1 75 ? -11.319 13.934 21.488 1.00 92.62 75 LYS A N 1
ATOM 623 C CA . LYS A 1 75 ? -10.520 13.859 20.263 1.00 92.62 75 LYS A CA 1
ATOM 624 C C . LYS A 1 75 ? -9.027 13.963 20.547 1.00 92.62 75 LYS A C 1
ATOM 626 O O . LYS A 1 75 ? -8.588 14.899 21.205 1.00 92.62 75 LYS A O 1
ATOM 631 N N . ILE A 1 76 ? -8.243 13.055 19.983 1.00 92.88 76 ILE A N 1
ATOM 632 C CA . ILE A 1 76 ? -6.782 13.124 19.981 1.00 92.88 76 ILE A CA 1
ATOM 633 C C . ILE A 1 76 ? -6.279 13.251 18.548 1.00 92.88 76 ILE A C 1
ATOM 635 O O . ILE A 1 76 ? -6.777 12.589 17.639 1.00 92.88 76 ILE A O 1
ATOM 639 N N . HIS A 1 77 ? -5.322 14.146 18.354 1.00 92.50 77 HIS A N 1
ATOM 640 C CA . HIS A 1 77 ? -4.646 14.393 17.094 1.00 92.50 77 HIS A CA 1
ATOM 641 C C . HIS A 1 77 ? -3.160 14.100 17.283 1.00 92.50 77 HIS A C 1
ATOM 643 O O . HIS A 1 77 ? -2.489 14.754 18.082 1.00 92.50 77 HIS A O 1
ATOM 649 N N . TYR A 1 78 ? -2.677 13.099 16.555 1.00 90.50 78 TYR A N 1
ATOM 650 C CA . TYR A 1 78 ? -1.268 12.763 16.446 1.00 90.50 78 TYR A CA 1
ATOM 651 C C . TYR A 1 78 ? -0.740 13.345 15.142 1.00 90.50 78 TYR A C 1
ATOM 653 O O . TYR A 1 78 ? -1.018 12.817 14.062 1.00 90.50 78 TYR A O 1
ATOM 661 N N . GLU A 1 79 ? 0.002 14.436 15.262 1.00 89.38 79 GLU A N 1
ATOM 662 C CA . GLU A 1 79 ? 0.606 15.141 14.145 1.00 89.38 79 GLU A CA 1
ATOM 663 C C . GLU A 1 79 ? 2.018 14.605 13.889 1.00 89.38 79 GLU A C 1
ATOM 665 O O . GLU A 1 79 ? 2.896 14.626 14.761 1.00 89.38 79 GLU A O 1
ATOM 670 N N . PHE A 1 80 ? 2.254 14.189 12.650 1.00 83.94 80 PHE A N 1
ATOM 671 C CA . PHE A 1 80 ? 3.575 13.891 12.116 1.00 83.94 80 PHE A CA 1
ATOM 672 C C . PHE A 1 80 ? 3.909 14.864 10.982 1.00 83.94 80 PHE A C 1
ATOM 674 O O . PHE A 1 80 ? 3.065 15.614 10.488 1.00 83.94 80 PHE A O 1
ATOM 681 N N . ASP A 1 81 ? 5.148 14.829 10.498 1.00 75.75 81 ASP A N 1
ATOM 682 C CA . ASP A 1 81 ? 5.573 15.684 9.381 1.00 75.75 81 ASP A CA 1
ATOM 683 C C . ASP A 1 81 ? 4.738 15.464 8.107 1.00 75.75 81 ASP A C 1
ATOM 685 O O . ASP A 1 81 ? 4.619 16.352 7.268 1.00 75.75 81 ASP A O 1
ATOM 689 N N . THR A 1 82 ? 4.158 14.272 7.953 1.00 66.56 82 THR A N 1
ATOM 690 C CA . THR A 1 82 ? 3.615 13.780 6.673 1.00 66.56 82 THR A CA 1
ATOM 691 C C . THR A 1 82 ? 2.214 13.200 6.799 1.00 66.56 82 THR A C 1
ATOM 693 O O . THR A 1 82 ? 1.555 12.913 5.796 1.00 66.56 82 THR A O 1
ATOM 696 N N . TRP A 1 83 ? 1.756 13.019 8.034 1.00 74.81 83 TRP A N 1
ATOM 697 C CA . TRP A 1 83 ? 0.562 12.267 8.343 1.00 74.81 83 TRP A CA 1
ATOM 698 C C . TRP A 1 83 ? -0.059 12.770 9.631 1.00 74.81 83 TRP A C 1
ATOM 700 O O . TRP A 1 83 ? 0.658 13.012 10.595 1.00 74.81 83 TRP A O 1
ATOM 710 N N . ASP A 1 84 ? -1.377 12.857 9.644 1.00 85.81 84 ASP A N 1
ATOM 711 C CA . ASP A 1 84 ? -2.152 13.166 10.828 1.00 85.81 84 ASP A CA 1
ATOM 712 C C . ASP A 1 84 ? -3.095 12.003 11.098 1.00 85.81 84 ASP A C 1
ATOM 714 O O . ASP A 1 84 ? -3.815 11.537 10.209 1.00 85.81 84 ASP A O 1
ATOM 718 N N . TYR A 1 85 ? -3.101 11.537 12.340 1.00 88.19 85 TYR A N 1
ATOM 719 C CA . TYR A 1 85 ? -4.110 10.597 12.804 1.00 88.19 85 TYR A CA 1
ATOM 720 C C . TYR A 1 85 ? -5.001 11.305 13.800 1.00 88.19 85 TYR A C 1
ATOM 722 O O . TYR A 1 85 ? -4.522 11.841 14.800 1.00 88.19 85 TYR A O 1
ATOM 730 N N . HIS A 1 86 ? -6.300 11.282 13.541 1.00 90.44 86 HIS A N 1
ATOM 731 C CA . HIS A 1 86 ? -7.280 11.767 14.492 1.00 90.44 86 HIS A CA 1
ATOM 732 C C . HIS A 1 86 ? -8.100 10.597 15.006 1.00 90.44 86 HIS A C 1
ATOM 734 O O . HIS A 1 86 ? -8.616 9.804 14.223 1.00 90.44 86 HIS A O 1
ATOM 740 N N . PHE A 1 87 ? -8.254 10.518 16.319 1.00 92.38 87 PHE A N 1
ATOM 741 C CA . PHE A 1 87 ? -9.153 9.570 16.955 1.00 92.38 87 PHE A CA 1
ATOM 742 C C . PHE A 1 87 ? -10.212 10.361 17.699 1.00 92.38 87 PHE A C 1
ATOM 744 O O . PHE A 1 87 ? -9.871 11.223 18.506 1.00 92.38 87 PHE A O 1
ATOM 751 N N . GLU A 1 88 ? -11.481 10.093 17.427 1.00 94.00 88 GLU A N 1
ATOM 752 C CA . GLU A 1 88 ? -12.606 10.782 18.054 1.00 94.00 88 GLU A CA 1
ATOM 753 C C . GLU A 1 88 ? -13.546 9.770 18.697 1.00 94.00 88 GLU A C 1
ATOM 755 O O . GLU A 1 88 ? -14.228 9.027 18.001 1.00 94.00 88 GLU A O 1
ATOM 760 N N . ILE A 1 89 ? -13.600 9.739 20.026 1.00 94.00 89 ILE A N 1
ATOM 761 C CA . ILE A 1 89 ? -14.535 8.897 20.770 1.00 94.00 89 ILE A CA 1
ATOM 762 C C . ILE A 1 89 ? -15.946 9.469 20.592 1.00 94.00 89 ILE A C 1
ATOM 764 O O . ILE A 1 89 ? -16.241 10.591 21.011 1.00 94.00 89 ILE A O 1
ATOM 768 N N . THR A 1 90 ? -16.825 8.684 19.974 1.00 94.62 90 THR A N 1
ATOM 769 C CA . THR A 1 90 ? -18.222 9.051 19.691 1.00 94.62 90 THR A CA 1
ATOM 770 C C . THR A 1 90 ? -19.201 8.401 20.661 1.00 94.62 90 THR A C 1
ATOM 772 O O . THR A 1 90 ? -20.295 8.919 20.879 1.00 94.62 90 THR A O 1
ATOM 775 N N . LYS A 1 91 ? -18.813 7.282 21.284 1.00 94.06 91 LYS A N 1
ATOM 776 C CA . LYS A 1 91 ? -19.584 6.611 22.334 1.00 94.06 91 LYS A CA 1
ATOM 777 C C . LYS A 1 91 ? -18.636 5.969 23.334 1.00 94.06 91 LYS A C 1
ATOM 779 O O . LYS A 1 91 ? -17.689 5.299 22.941 1.00 94.06 91 LYS A O 1
ATOM 784 N N . ASN A 1 92 ? -18.924 6.124 24.619 1.00 92.94 92 ASN A N 1
ATOM 785 C CA . ASN A 1 92 ? -18.149 5.502 25.682 1.00 92.94 92 ASN A CA 1
ATOM 786 C C . ASN A 1 92 ? -19.089 5.002 26.776 1.00 92.94 92 ASN A C 1
ATOM 788 O O . ASN A 1 92 ? -19.802 5.783 27.403 1.00 92.94 92 ASN A O 1
ATOM 792 N N . THR A 1 93 ? -19.145 3.690 26.950 1.00 92.12 93 THR A N 1
ATOM 793 C CA . THR A 1 93 ? -19.960 3.018 27.960 1.00 92.12 93 THR A CA 1
ATOM 794 C C . THR A 1 93 ? -19.127 1.934 28.629 1.00 92.12 93 THR A C 1
ATOM 796 O O . THR A 1 93 ? -18.095 1.530 28.102 1.00 92.12 93 THR A O 1
ATOM 799 N N . LYS A 1 94 ? -19.613 1.385 29.747 1.00 88.50 94 LYS A N 1
ATOM 800 C CA . LYS A 1 94 ? -18.900 0.338 30.497 1.00 88.50 94 LYS A CA 1
ATOM 801 C C . LYS A 1 94 ? -18.509 -0.908 29.684 1.00 88.50 94 LYS A C 1
ATOM 803 O O . LYS A 1 94 ? -17.548 -1.568 30.055 1.00 88.50 94 LYS A O 1
ATOM 808 N N . ASN A 1 95 ? -19.256 -1.234 28.622 1.00 91.00 95 ASN A N 1
ATOM 809 C CA . ASN A 1 95 ? -19.091 -2.484 27.869 1.00 91.00 95 ASN A CA 1
ATOM 810 C C . ASN A 1 95 ? -18.860 -2.248 26.365 1.00 91.00 95 ASN A C 1
ATOM 812 O O . ASN A 1 95 ? -18.606 -3.197 25.627 1.00 9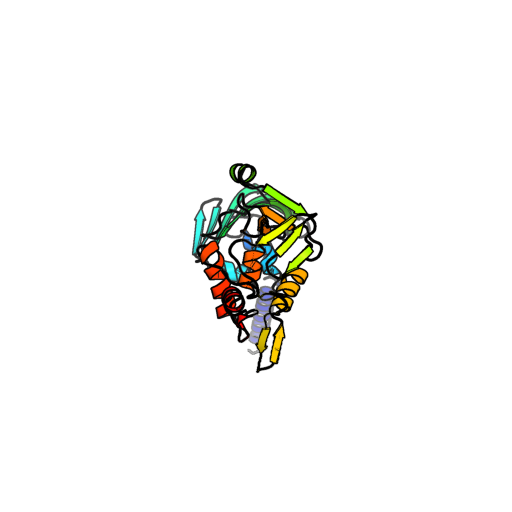1.00 95 ASN A O 1
ATOM 816 N N . GLU A 1 96 ? -18.967 -1.004 25.894 1.00 94.31 96 GLU A N 1
ATOM 817 C CA . GLU A 1 96 ? -18.807 -0.654 24.482 1.00 94.31 96 GLU A CA 1
ATOM 818 C C . GLU A 1 96 ? -18.209 0.744 24.334 1.00 94.31 96 GLU A C 1
ATOM 820 O O . GLU A 1 96 ? -18.715 1.709 24.920 1.00 94.31 96 GLU A O 1
ATOM 825 N N . VAL A 1 97 ? -17.190 0.850 23.485 1.00 95.25 97 VAL A N 1
ATOM 826 C CA . VAL A 1 97 ? -16.581 2.112 23.064 1.00 95.25 97 VAL A CA 1
ATOM 827 C C . VAL A 1 97 ? -16.649 2.193 21.549 1.00 95.25 97 VAL A C 1
ATOM 829 O O . VAL A 1 97 ? -16.307 1.237 20.856 1.00 95.25 97 VAL A O 1
ATOM 832 N N . LYS A 1 98 ? -17.081 3.341 21.033 1.00 95.88 98 LYS A N 1
ATOM 833 C CA . LYS A 1 98 ? -17.022 3.667 19.612 1.00 95.88 98 LYS A CA 1
ATOM 834 C C . LYS A 1 98 ? -16.147 4.880 19.402 1.00 95.88 98 LYS A C 1
ATOM 836 O O . LYS A 1 98 ? -16.272 5.869 20.129 1.00 95.88 98 LYS A O 1
ATOM 841 N N . PHE A 1 99 ? -15.305 4.818 18.387 1.00 94.31 99 PHE A N 1
ATOM 842 C CA . PHE A 1 99 ? -14.500 5.956 17.988 1.00 94.31 99 PHE A CA 1
ATOM 843 C C . PHE A 1 99 ? -14.275 5.976 16.485 1.00 94.31 99 PHE A C 1
ATOM 845 O O . PHE A 1 99 ? -14.247 4.940 15.825 1.00 94.31 99 PHE A O 1
ATOM 852 N N . ILE A 1 100 ? -14.112 7.176 15.946 1.00 92.19 100 ILE A N 1
ATOM 853 C CA . ILE A 1 100 ? -13.704 7.381 14.567 1.00 92.19 100 ILE A CA 1
ATOM 854 C C . ILE A 1 100 ? -12.186 7.448 14.523 1.00 92.19 100 ILE A C 1
ATOM 856 O O . ILE A 1 100 ? -11.595 8.257 15.232 1.00 92.19 100 ILE A O 1
ATOM 860 N N . ILE A 1 101 ? -11.567 6.633 13.672 1.00 90.06 101 ILE A N 1
ATOM 861 C CA . ILE A 1 101 ? -10.190 6.849 13.225 1.00 90.06 101 ILE A CA 1
ATOM 862 C C . ILE A 1 101 ? -10.261 7.608 11.913 1.00 90.06 101 ILE A C 1
ATOM 864 O O . ILE A 1 101 ? -10.925 7.175 10.974 1.00 90.06 101 ILE A O 1
ATOM 868 N N . GLU A 1 102 ? -9.566 8.728 11.842 1.00 87.31 102 GLU A N 1
ATOM 869 C CA . GLU A 1 102 ? -9.310 9.462 10.619 1.00 87.31 102 GLU A CA 1
ATOM 870 C C . GLU A 1 102 ? -7.807 9.429 10.344 1.00 87.31 102 GLU A C 1
ATOM 872 O O . GLU A 1 102 ? -6.990 9.916 11.124 1.00 87.31 102 GLU A O 1
ATOM 877 N N . ASP A 1 103 ? -7.471 8.795 9.232 1.00 81.00 103 ASP A N 1
ATOM 878 C CA . ASP A 1 103 ? -6.127 8.453 8.800 1.00 81.00 103 ASP A CA 1
ATOM 879 C C . ASP A 1 103 ? -5.816 9.305 7.555 1.00 81.00 103 ASP A C 1
ATOM 881 O O . ASP A 1 103 ? -6.363 9.060 6.472 1.00 81.00 103 ASP A O 1
ATOM 885 N N . ASN A 1 104 ? -5.034 10.376 7.749 1.00 73.44 104 ASN A N 1
ATOM 886 C CA . ASN A 1 104 ? -4.870 11.464 6.785 1.00 73.44 104 ASN A CA 1
ATOM 887 C C . ASN A 1 104 ? -3.404 11.694 6.429 1.00 73.44 104 ASN A C 1
ATOM 889 O O . ASN A 1 104 ? -2.640 12.235 7.226 1.00 73.44 104 ASN A O 1
ATOM 893 N N . ALA A 1 105 ? -3.017 11.443 5.179 1.00 63.78 105 ALA A N 1
ATOM 894 C CA . ALA A 1 105 ? -1.806 12.090 4.681 1.00 63.78 105 ALA A CA 1
ATOM 895 C C . ALA A 1 105 ? -2.085 13.587 4.521 1.00 63.78 105 ALA A C 1
ATOM 897 O O . ALA A 1 105 ? -3.073 13.950 3.878 1.00 63.78 105 ALA A O 1
ATOM 898 N N . LYS A 1 106 ? -1.187 14.450 5.008 1.00 64.94 106 LYS A N 1
ATOM 899 C CA . LYS A 1 106 ? -1.315 15.915 4.859 1.00 64.94 106 LYS A CA 1
ATOM 900 C C . LYS A 1 106 ? -1.454 16.359 3.393 1.00 64.94 106 LYS A C 1
ATOM 902 O O . LYS A 1 106 ? -2.029 17.404 3.113 1.00 64.94 106 LYS A O 1
ATOM 907 N N . GLU A 1 107 ? -0.968 15.539 2.457 1.00 54.31 107 GLU A N 1
ATOM 908 C CA . GLU A 1 107 ? -1.045 15.766 1.006 1.00 54.31 107 GLU A CA 1
ATOM 909 C C . GLU A 1 107 ? -1.943 14.748 0.267 1.00 54.31 107 GLU A C 1
ATOM 911 O O . GLU A 1 107 ? -2.038 14.771 -0.962 1.00 54.31 107 GLU A O 1
ATOM 916 N N . ALA A 1 108 ? -2.626 13.840 0.977 1.00 52.84 108 ALA A N 1
ATOM 917 C CA . ALA A 1 108 ? -3.550 12.906 0.342 1.00 52.84 108 ALA A CA 1
ATOM 918 C C . ALA A 1 108 ? -4.874 13.602 0.033 1.00 52.84 108 ALA A C 1
ATOM 920 O O . ALA A 1 108 ? -5.491 14.244 0.874 1.00 52.84 108 ALA A O 1
ATOM 921 N N . SER A 1 109 ? -5.375 13.382 -1.180 1.00 46.34 109 SER A N 1
ATOM 922 C CA . SER A 1 109 ? -6.693 13.855 -1.603 1.00 46.34 109 SER A CA 1
ATOM 923 C C . SER A 1 109 ? -7.859 13.108 -0.944 1.00 46.34 109 SER A C 1
ATOM 925 O O . SER A 1 109 ? -9.003 13.355 -1.310 1.00 46.34 109 SER A O 1
ATOM 927 N N . TYR A 1 110 ? -7.597 12.150 -0.049 1.00 52.78 110 TYR A N 1
ATOM 928 C CA . TYR A 1 110 ? -8.634 11.354 0.591 1.00 52.78 110 TYR A CA 1
ATOM 929 C C . TYR A 1 110 ? -8.353 11.128 2.072 1.00 52.78 110 TYR A C 1
ATOM 931 O O . TYR A 1 110 ? -7.285 10.643 2.433 1.00 52.78 110 TYR A O 1
ATOM 939 N N . LEU A 1 111 ? -9.366 11.430 2.883 1.00 58.53 111 LEU A N 1
ATOM 940 C CA . LEU A 1 111 ? -9.424 11.137 4.308 1.00 58.53 111 LEU A CA 1
ATOM 941 C C . LEU A 1 111 ? -10.018 9.735 4.459 1.00 58.53 111 LEU A C 1
ATOM 943 O O . LEU A 1 111 ? -11.174 9.510 4.085 1.00 58.53 111 LEU A O 1
ATOM 947 N N . THR A 1 112 ? -9.250 8.777 4.972 1.00 69.94 112 THR A N 1
ATOM 948 C CA . THR A 1 112 ? -9.820 7.478 5.346 1.00 69.94 112 THR A CA 1
ATOM 949 C C . THR A 1 112 ? -10.402 7.594 6.743 1.00 69.94 112 THR A C 1
ATOM 951 O O . THR A 1 112 ? -9.658 7.638 7.717 1.00 69.94 112 THR A O 1
ATOM 954 N N . LYS A 1 113 ? -11.732 7.659 6.841 1.00 84.56 113 LYS A N 1
ATOM 955 C CA . LYS A 1 113 ? -12.442 7.584 8.120 1.00 84.56 113 LYS A CA 1
ATOM 956 C C . LYS A 1 113 ? -12.936 6.167 8.357 1.00 84.56 113 LYS A C 1
ATOM 958 O O . LYS A 1 113 ? -13.361 5.505 7.412 1.00 84.56 113 LYS A O 1
ATOM 963 N N . SER A 1 114 ? -12.923 5.712 9.599 1.00 86.69 114 SER A N 1
ATOM 964 C CA . SER A 1 114 ? -13.560 4.457 9.991 1.00 86.69 114 SER A CA 1
ATOM 965 C C . SER A 1 114 ? -14.174 4.550 11.373 1.00 86.69 114 SER A C 1
ATOM 967 O O . SER A 1 114 ? -13.538 5.085 12.276 1.00 86.69 114 SER A O 1
ATOM 969 N N . GLU A 1 115 ? -15.370 3.994 11.544 1.00 92.69 115 GLU A N 1
ATOM 970 C CA . GLU A 1 115 ? -15.924 3.724 12.868 1.00 92.69 115 GLU A CA 1
ATOM 971 C C . GLU A 1 115 ? -15.350 2.403 13.382 1.00 92.69 115 GLU A C 1
ATOM 973 O O . GLU A 1 115 ? -15.523 1.351 12.765 1.00 92.69 115 GLU A O 1
ATOM 978 N N . ILE A 1 116 ? -14.665 2.477 14.518 1.00 93.75 116 ILE A N 1
ATOM 979 C CA . ILE A 1 116 ? -14.205 1.325 15.281 1.00 93.75 116 ILE A CA 1
ATOM 980 C C . ILE A 1 116 ? -15.144 1.122 16.457 1.00 93.75 116 ILE A C 1
ATOM 982 O O . ILE A 1 116 ? -15.449 2.067 17.190 1.00 93.75 116 ILE A O 1
ATOM 986 N N . VAL A 1 117 ? -15.559 -0.123 16.662 1.00 95.50 117 VAL A N 1
ATOM 987 C CA . VAL A 1 117 ? -16.331 -0.534 17.832 1.00 95.50 117 VAL A CA 1
ATOM 988 C C . VAL A 1 117 ? -15.506 -1.528 18.630 1.00 95.50 117 VAL A C 1
ATOM 990 O O . VAL A 1 117 ? -15.104 -2.568 18.109 1.00 95.50 117 VAL A O 1
ATOM 993 N N . LEU A 1 118 ? -15.282 -1.220 19.904 1.00 95.31 118 LEU A N 1
ATOM 994 C CA . LEU A 1 118 ? -14.682 -2.123 20.878 1.00 95.31 118 LEU A CA 1
ATOM 995 C C . LEU A 1 118 ? -15.748 -2.609 21.846 1.00 95.31 118 LEU A C 1
ATOM 997 O O . LEU A 1 118 ? -16.608 -1.832 22.270 1.00 95.31 118 LEU A O 1
ATOM 1001 N N . ARG A 1 119 ? -15.659 -3.878 22.240 1.00 94.56 119 ARG A N 1
ATOM 1002 C CA . ARG A 1 119 ? -16.491 -4.453 23.301 1.00 94.56 119 ARG A CA 1
ATOM 1003 C C . ARG A 1 119 ? -15.621 -5.010 24.412 1.00 94.56 119 ARG A C 1
ATOM 1005 O O . ARG A 1 119 ? -14.599 -5.636 24.137 1.00 94.56 119 ARG A O 1
ATOM 1012 N N . PHE A 1 120 ? -16.032 -4.756 25.649 1.00 93.19 120 PHE A N 1
ATOM 1013 C CA . PHE A 1 120 ? -15.333 -5.258 26.822 1.00 93.19 120 PHE A CA 1
ATOM 1014 C C . PHE A 1 120 ? -15.736 -6.707 27.084 1.00 93.19 120 PHE A C 1
ATOM 1016 O O . PHE A 1 120 ? -16.924 -7.022 27.179 1.00 93.19 120 PHE A O 1
ATOM 1023 N N . ASP A 1 121 ? -14.740 -7.572 27.194 1.00 89.38 121 ASP A N 1
ATOM 1024 C CA . ASP A 1 121 ? -14.872 -8.944 27.655 1.00 89.38 121 ASP A CA 1
ATOM 1025 C C . ASP A 1 121 ? -14.708 -8.957 29.180 1.00 89.38 121 ASP A C 1
ATOM 1027 O O . ASP A 1 121 ? -13.618 -8.714 29.701 1.00 89.38 121 ASP A O 1
ATOM 1031 N N . GLU A 1 122 ? -15.808 -9.192 29.898 1.00 87.19 122 GLU A N 1
ATOM 1032 C CA . GLU A 1 122 ? -15.821 -9.193 31.364 1.00 87.19 122 GLU A CA 1
ATOM 1033 C C . GLU A 1 122 ? -15.089 -10.402 31.969 1.00 87.19 122 GLU A C 1
ATOM 1035 O O . GLU A 1 122 ? -14.636 -10.308 33.109 1.00 87.19 122 GLU A O 1
ATOM 1040 N N . GLU A 1 123 ? -14.941 -11.505 31.228 1.00 87.50 123 GLU A N 1
ATOM 1041 C CA . GLU A 1 123 ? -14.260 -12.715 31.706 1.00 87.50 123 GLU A CA 1
ATOM 1042 C C . GLU A 1 123 ? -12.742 -12.542 31.646 1.00 87.50 123 GLU A C 1
ATOM 1044 O O . GLU A 1 123 ? -12.035 -12.839 32.609 1.00 87.50 123 GLU A O 1
ATOM 1049 N N . ASN A 1 124 ? -12.250 -12.016 30.524 1.00 86.50 124 ASN A N 1
ATOM 1050 C CA . ASN A 1 124 ? -10.818 -11.842 30.277 1.00 86.50 124 ASN A CA 1
ATOM 1051 C C . ASN A 1 124 ? -10.298 -10.447 30.659 1.00 86.50 124 ASN A C 1
ATOM 1053 O O . ASN A 1 124 ? -9.090 -10.222 30.649 1.00 86.50 124 ASN A O 1
ATOM 1057 N N . LEU A 1 125 ? -11.195 -9.517 31.006 1.00 86.69 125 LEU A N 1
ATOM 1058 C CA . LEU A 1 125 ? -10.894 -8.122 31.347 1.00 86.69 125 LEU A CA 1
ATOM 1059 C C . LEU A 1 125 ? -10.132 -7.379 30.234 1.00 86.69 125 LEU A C 1
ATOM 1061 O O . LEU A 1 125 ? -9.217 -6.598 30.497 1.00 86.69 125 LEU A O 1
ATOM 1065 N N . ILE A 1 126 ? -10.519 -7.612 28.976 1.00 88.62 126 ILE A N 1
ATOM 1066 C CA . ILE A 1 126 ? -9.888 -7.015 27.789 1.00 88.62 126 ILE A CA 1
ATOM 1067 C C . ILE A 1 126 ? -10.908 -6.329 26.880 1.00 88.62 126 ILE A C 1
ATOM 1069 O O . ILE A 1 126 ? -12.064 -6.733 26.784 1.00 88.62 126 ILE A O 1
ATOM 1073 N N . TRP A 1 127 ? -10.462 -5.300 26.162 1.00 90.38 127 TRP A N 1
ATOM 1074 C CA . TRP A 1 127 ? -11.214 -4.712 25.056 1.00 90.38 127 TRP A CA 1
ATOM 1075 C C . TRP A 1 127 ? -10.877 -5.431 23.751 1.00 90.38 127 TRP A C 1
ATOM 1077 O O . TRP A 1 127 ? -9.713 -5.485 23.355 1.00 90.38 127 TRP A O 1
ATOM 1087 N N . ASN A 1 128 ? -11.902 -5.945 23.075 1.00 91.19 128 ASN A N 1
ATOM 1088 C CA . ASN A 1 128 ? -11.773 -6.646 21.800 1.00 91.19 128 ASN A CA 1
ATOM 1089 C C . ASN A 1 128 ? -12.307 -5.793 20.647 1.00 91.19 128 ASN A C 1
ATOM 1091 O O . ASN A 1 128 ? -13.337 -5.123 20.793 1.00 91.19 128 ASN A O 1
ATOM 1095 N N . LEU A 1 129 ? -11.643 -5.862 19.487 1.00 92.56 129 LEU A N 1
ATOM 1096 C CA . LEU A 1 129 ? -12.165 -5.297 18.244 1.00 92.56 129 LEU A CA 1
ATOM 1097 C C . LEU A 1 129 ? -13.450 -6.027 17.852 1.00 92.56 129 LEU A C 1
ATOM 1099 O O . LEU A 1 129 ? -13.420 -7.216 17.546 1.00 92.56 129 LEU A O 1
ATOM 1103 N N . TYR A 1 130 ? -14.576 -5.318 17.848 1.00 92.50 130 TYR A N 1
ATOM 1104 C CA . TYR A 1 130 ? -15.857 -5.873 17.425 1.00 92.50 130 TYR A CA 1
ATOM 1105 C C . TYR A 1 130 ? -16.155 -5.573 15.955 1.00 92.50 130 TYR A C 1
ATOM 1107 O O . TYR A 1 130 ? -16.548 -6.470 15.211 1.00 92.50 130 TYR A O 1
ATOM 1115 N N . SER A 1 131 ? -15.965 -4.325 15.524 1.00 91.50 131 SER A N 1
ATOM 1116 C CA . SER A 1 131 ? -16.124 -3.947 14.120 1.00 91.50 131 SER A CA 1
ATOM 1117 C C . SER A 1 131 ? -15.205 -2.797 13.723 1.00 91.50 131 SER A C 1
ATOM 1119 O O . SER A 1 131 ? -14.742 -2.019 14.558 1.00 91.50 131 SER A O 1
ATOM 1121 N N . ASP A 1 132 ? -14.940 -2.726 12.420 1.00 90.38 132 ASP A N 1
ATOM 1122 C CA . ASP A 1 132 ? -14.124 -1.702 11.780 1.00 90.38 132 ASP A CA 1
ATOM 1123 C C . ASP A 1 132 ? -14.715 -1.373 10.402 1.00 90.38 132 ASP A C 1
ATOM 1125 O O . ASP A 1 132 ? -14.454 -2.058 9.406 1.00 90.38 132 ASP A O 1
ATOM 1129 N N . GLU A 1 133 ? -15.539 -0.329 10.356 1.00 86.19 133 GLU A N 1
ATOM 1130 C CA . GLU A 1 133 ? -16.310 0.050 9.175 1.00 86.19 133 GLU A CA 1
ATOM 1131 C C . GLU A 1 133 ? -15.772 1.337 8.554 1.00 86.19 133 GLU A C 1
ATOM 1133 O O . GLU A 1 133 ? -15.644 2.363 9.216 1.00 86.19 133 GLU A O 1
ATOM 1138 N N . THR A 1 134 ? -15.470 1.312 7.253 1.00 79.31 134 THR A N 1
ATOM 1139 C CA . THR A 1 134 ? -14.955 2.495 6.544 1.00 79.31 134 THR A CA 1
ATOM 1140 C C . THR A 1 134 ? -16.085 3.475 6.219 1.00 79.31 134 THR A C 1
ATOM 1142 O O . THR A 1 134 ? -17.086 3.103 5.610 1.00 79.31 134 THR A O 1
ATOM 1145 N N . LEU A 1 135 ? -15.894 4.750 6.560 1.00 77.31 135 LEU A N 1
ATOM 1146 C CA . LEU A 1 135 ? -16.818 5.852 6.300 1.00 77.31 135 LEU A CA 1
ATOM 1147 C C . LEU A 1 135 ? -16.348 6.654 5.076 1.00 77.31 135 LEU A C 1
ATOM 1149 O O . LEU A 1 135 ? -15.308 7.312 5.109 1.00 77.31 135 LEU A O 1
ATOM 1153 N N . TYR A 1 136 ? -17.129 6.628 3.994 1.00 67.19 136 TYR A N 1
ATOM 1154 C CA . TYR A 1 136 ? -16.835 7.373 2.764 1.00 67.19 136 TYR A CA 1
ATOM 1155 C C . TYR A 1 136 ? -17.623 8.700 2.714 1.00 67.19 136 TYR A C 1
ATOM 1157 O O . TYR A 1 136 ? -18.858 8.666 2.771 1.00 67.19 136 TYR A O 1
ATOM 1165 N N . PRO A 1 137 ? -16.966 9.867 2.533 1.00 63.34 137 PRO A N 1
ATOM 1166 C CA . PRO A 1 137 ? -17.642 11.141 2.291 1.00 63.34 137 PRO A CA 1
ATOM 1167 C C . PRO A 1 137 ? -18.566 11.069 1.069 1.00 63.34 137 PRO A C 1
ATOM 1169 O O . PRO A 1 137 ? -18.228 10.484 0.039 1.00 63.34 137 PRO A O 1
ATOM 1172 N N . GLU A 1 138 ? -19.745 11.684 1.144 1.00 63.91 138 GLU A N 1
ATOM 1173 C CA . GLU A 1 138 ? -20.715 11.642 0.042 1.00 63.91 138 GLU A CA 1
ATOM 1174 C C . GLU A 1 138 ? -20.251 12.405 -1.214 1.00 63.91 138 GLU A C 1
ATOM 1176 O O . GLU A 1 138 ? -20.547 11.991 -2.333 1.00 63.91 138 GLU A O 1
ATOM 1181 N N . SER A 1 139 ? -19.470 13.476 -1.052 1.00 61.56 139 SER A N 1
ATOM 1182 C CA . SER A 1 139 ? -18.883 14.244 -2.161 1.00 61.56 139 SER A CA 1
ATOM 1183 C C . SER A 1 139 ? -17.909 13.417 -3.008 1.00 61.56 139 SER A C 1
ATOM 1185 O O . SER A 1 139 ? -17.897 13.528 -4.232 1.00 61.56 139 SER A O 1
ATOM 1187 N N . GLU A 1 140 ? -17.135 12.543 -2.365 1.00 62.12 140 GLU A N 1
ATOM 1188 C CA . GLU A 1 140 ? -16.229 11.600 -3.021 1.00 62.12 140 GLU A CA 1
ATOM 1189 C C . GLU A 1 140 ? -17.017 10.596 -3.871 1.00 62.12 140 GLU A C 1
ATOM 1191 O O . GLU A 1 140 ? -16.676 10.387 -5.037 1.00 62.12 140 GLU A O 1
ATOM 1196 N N . ARG A 1 141 ? -18.137 10.073 -3.339 1.00 60.44 141 ARG A N 1
ATOM 1197 C CA . ARG A 1 141 ? -18.998 9.103 -4.039 1.00 60.44 141 ARG A CA 1
ATOM 1198 C C . ARG A 1 141 ? -19.482 9.579 -5.415 1.00 60.44 141 ARG A C 1
ATOM 1200 O O . ARG A 1 141 ? -19.776 8.739 -6.257 1.00 60.44 141 ARG A O 1
ATOM 1207 N N . ARG A 1 142 ? -19.568 10.895 -5.649 1.00 62.66 142 ARG A N 1
ATOM 1208 C CA . ARG A 1 142 ? -20.042 11.482 -6.918 1.00 62.66 142 ARG A CA 1
ATOM 1209 C C . ARG A 1 142 ? -18.926 11.857 -7.901 1.00 62.66 142 ARG A C 1
ATOM 1211 O O . ARG A 1 142 ? -19.220 12.013 -9.079 1.00 62.66 142 ARG A O 1
ATOM 1218 N N . LYS A 1 143 ? -17.679 12.023 -7.440 1.00 66.12 143 LYS A N 1
ATOM 1219 C CA . LYS A 1 143 ? -16.549 12.508 -8.259 1.00 66.12 143 LYS A CA 1
ATOM 1220 C C . LYS A 1 143 ? -15.761 11.387 -8.940 1.00 66.12 143 LYS A C 1
ATOM 1222 O O . LYS A 1 143 ? -15.183 11.599 -9.999 1.00 66.12 143 LYS A O 1
ATOM 1227 N N . TYR A 1 144 ? -15.704 10.208 -8.330 1.00 69.75 144 TYR A N 1
ATOM 1228 C CA . TYR A 1 144 ? -14.903 9.097 -8.837 1.00 69.75 144 TYR A CA 1
ATOM 1229 C C . TYR A 1 144 ? -15.783 7.929 -9.251 1.00 69.75 144 TYR A C 1
ATOM 1231 O O . TYR A 1 144 ? -16.804 7.640 -8.627 1.00 69.75 144 TYR A O 1
ATOM 1239 N N . PHE A 1 145 ? -15.338 7.215 -10.281 1.00 80.81 145 PHE A N 1
ATOM 1240 C CA . PHE A 1 145 ? -15.840 5.875 -10.538 1.00 80.81 145 PHE A CA 1
ATOM 1241 C C . PHE A 1 145 ? -15.088 4.901 -9.630 1.00 80.81 145 PHE A C 1
ATOM 1243 O O . PHE A 1 145 ? -13.857 4.885 -9.606 1.00 80.81 145 PHE A O 1
ATOM 1250 N N . TYR A 1 146 ? -15.824 4.094 -8.875 1.00 83.81 146 TYR A N 1
ATOM 1251 C CA . TYR A 1 146 ? -15.242 3.110 -7.972 1.00 83.81 146 TYR A CA 1
ATOM 1252 C C . TYR A 1 146 ? -15.320 1.725 -8.586 1.00 83.81 146 TYR A C 1
ATOM 1254 O O . TYR A 1 146 ? -16.359 1.322 -9.107 1.00 83.81 146 TYR A O 1
ATOM 1262 N N . LEU A 1 147 ? -14.222 0.985 -8.486 1.00 88.00 147 LEU A N 1
ATOM 1263 C CA . LEU A 1 147 ? -14.156 -0.398 -8.925 1.00 88.00 147 LEU A CA 1
ATOM 1264 C C . LEU A 1 147 ? -13.594 -1.253 -7.798 1.00 88.00 147 LEU A C 1
ATOM 1266 O O . LEU A 1 147 ? -12.570 -0.906 -7.221 1.00 88.00 147 LEU A O 1
ATOM 1270 N N . SER A 1 148 ? -14.257 -2.364 -7.497 1.00 88.94 148 SER A N 1
ATOM 1271 C CA . SER A 1 148 ? -13.807 -3.315 -6.484 1.00 88.94 148 SER A CA 1
ATOM 1272 C C . SER A 1 148 ? -13.809 -4.731 -7.043 1.00 88.94 148 SER A C 1
ATOM 1274 O O . SER A 1 148 ? -14.632 -5.059 -7.902 1.00 88.94 148 SER A O 1
ATOM 1276 N N . GLY A 1 149 ? -12.889 -5.558 -6.559 1.00 90.62 149 GLY A N 1
ATOM 1277 C CA . GLY A 1 149 ? -12.860 -6.991 -6.819 1.00 90.62 149 GLY A CA 1
ATOM 1278 C C . GLY A 1 149 ? -11.452 -7.569 -6.758 1.00 90.62 149 GLY A C 1
ATOM 1279 O O . GLY A 1 149 ? -10.485 -6.886 -6.413 1.00 90.62 149 GLY A O 1
ATOM 1280 N N . LYS A 1 150 ? -11.330 -8.841 -7.143 1.00 92.94 150 LYS A N 1
ATOM 1281 C CA . LYS A 1 150 ? -10.034 -9.518 -7.235 1.00 92.94 150 LYS A CA 1
ATOM 1282 C C . LYS A 1 150 ? -9.156 -8.836 -8.281 1.00 92.94 150 LYS A C 1
ATOM 1284 O O . LYS A 1 150 ? -9.516 -8.754 -9.458 1.00 92.94 150 LYS A O 1
ATOM 1289 N N . ALA A 1 151 ? -7.991 -8.371 -7.846 1.00 93.88 151 ALA A N 1
ATOM 1290 C CA . ALA A 1 151 ? -7.013 -7.752 -8.721 1.00 93.88 151 ALA A CA 1
ATOM 1291 C C . ALA A 1 151 ? -6.024 -8.785 -9.261 1.00 93.88 151 ALA A C 1
ATOM 1293 O O . ALA A 1 151 ? -5.417 -9.553 -8.520 1.00 93.88 151 ALA A O 1
ATOM 1294 N N . LYS A 1 152 ? -5.800 -8.750 -10.573 1.00 94.94 152 LYS A N 1
ATOM 1295 C CA . LYS A 1 152 ? -4.652 -9.384 -11.215 1.00 94.94 152 LYS A CA 1
ATOM 1296 C C . LYS A 1 152 ? -3.566 -8.337 -11.427 1.00 94.94 152 LYS A C 1
ATOM 1298 O O . LYS A 1 152 ? -3.779 -7.380 -12.170 1.00 94.94 152 LYS A O 1
ATOM 1303 N N . VAL A 1 153 ? -2.396 -8.536 -10.829 1.00 95.88 153 VAL A N 1
ATOM 1304 C CA . VAL A 1 153 ? -1.232 -7.671 -11.066 1.00 95.88 153 VAL A CA 1
ATOM 1305 C C . VAL A 1 153 ? -0.705 -7.881 -12.485 1.00 95.88 153 VAL A C 1
ATOM 1307 O O . VAL A 1 153 ? -0.506 -9.019 -12.918 1.00 95.88 153 VAL A O 1
ATOM 1310 N N . ILE A 1 154 ? -0.516 -6.781 -13.215 1.00 95.12 154 ILE A N 1
ATOM 1311 C CA . ILE A 1 154 ? 0.050 -6.766 -14.568 1.00 95.12 154 ILE A CA 1
ATOM 1312 C C . ILE A 1 154 ? 1.544 -6.435 -14.503 1.00 95.12 154 ILE A C 1
ATOM 1314 O O . ILE A 1 154 ? 2.348 -7.171 -15.069 1.00 95.12 154 ILE A O 1
ATOM 1318 N N . ASP A 1 155 ? 1.896 -5.372 -13.782 1.00 95.38 155 ASP A N 1
ATOM 1319 C CA . ASP A 1 155 ? 3.264 -4.930 -13.500 1.00 95.38 155 ASP A CA 1
ATOM 1320 C C . ASP A 1 155 ? 3.296 -4.132 -12.177 1.00 95.38 155 ASP A C 1
ATOM 1322 O O . ASP A 1 155 ? 2.296 -4.088 -11.457 1.00 95.38 155 ASP A O 1
ATOM 1326 N N . GLY A 1 156 ? 4.441 -3.535 -11.832 1.00 96.44 156 GLY A N 1
ATOM 1327 C CA . GLY A 1 156 ? 4.675 -2.857 -10.551 1.00 96.44 156 GLY A CA 1
ATOM 1328 C C . GLY A 1 156 ? 3.821 -1.612 -10.269 1.00 96.44 156 GLY A C 1
ATOM 1329 O O . GLY A 1 156 ? 3.829 -1.118 -9.145 1.00 96.44 156 GLY A O 1
ATOM 1330 N N . ASP A 1 157 ? 3.073 -1.096 -11.246 1.00 96.88 157 ASP A N 1
ATOM 1331 C CA . ASP A 1 157 ? 2.126 0.002 -11.023 1.00 96.88 157 ASP A CA 1
ATOM 1332 C C . ASP A 1 157 ? 0.792 -0.175 -11.763 1.00 96.88 157 ASP A C 1
ATOM 1334 O O . ASP A 1 157 ? -0.015 0.753 -11.819 1.00 96.88 157 ASP A O 1
ATOM 1338 N N . THR A 1 158 ? 0.523 -1.362 -12.308 1.00 95.94 158 THR A N 1
ATOM 1339 C CA . THR A 1 158 ? -0.698 -1.645 -13.062 1.00 95.94 158 THR A CA 1
ATOM 1340 C C . THR A 1 158 ? -1.361 -2.930 -12.586 1.00 95.94 158 THR A C 1
ATOM 1342 O O . THR A 1 158 ? -0.762 -4.008 -12.554 1.00 95.94 158 THR A O 1
ATOM 1345 N N . ILE A 1 159 ? -2.662 -2.843 -12.316 1.00 95.75 159 ILE A N 1
ATOM 1346 C CA . ILE A 1 159 ? -3.515 -3.992 -12.005 1.00 95.75 159 ILE A CA 1
ATOM 1347 C C . ILE A 1 159 ? -4.690 -4.088 -12.979 1.00 95.75 159 ILE A C 1
ATOM 1349 O O . ILE A 1 159 ? -5.009 -3.157 -13.721 1.00 95.75 159 ILE A O 1
ATOM 1353 N N . LYS A 1 160 ? -5.354 -5.240 -12.978 1.00 94.69 160 LYS A N 1
ATOM 1354 C CA . LYS A 1 160 ? -6.586 -5.496 -13.719 1.00 94.69 160 LYS A CA 1
ATOM 1355 C C . LYS A 1 160 ? -7.653 -6.011 -12.753 1.00 94.69 160 LYS A C 1
ATOM 1357 O O . LYS A 1 160 ? -7.432 -7.030 -12.107 1.00 94.69 160 LYS A O 1
ATOM 1362 N N . ILE A 1 161 ? -8.793 -5.327 -12.682 1.00 94.19 161 ILE A N 1
ATOM 1363 C CA . ILE A 1 161 ? -9.992 -5.783 -11.960 1.00 94.19 161 ILE A CA 1
ATOM 1364 C C . ILE A 1 161 ? -11.084 -6.001 -13.003 1.00 94.19 161 ILE A C 1
ATOM 1366 O O . ILE A 1 161 ? -11.390 -5.093 -13.783 1.00 94.19 161 ILE A O 1
ATOM 1370 N N . ASN A 1 162 ? -11.648 -7.210 -13.052 1.00 89.31 162 ASN A N 1
ATOM 1371 C CA . ASN A 1 162 ? -12.502 -7.657 -14.159 1.00 89.31 162 ASN A CA 1
ATOM 1372 C C . ASN A 1 162 ? -11.800 -7.383 -15.497 1.00 89.31 162 ASN A C 1
ATOM 1374 O O . ASN A 1 162 ? -10.659 -7.800 -15.653 1.00 89.31 162 ASN A O 1
ATOM 1378 N N . ASP A 1 163 ? -12.407 -6.640 -16.429 1.00 89.25 163 ASP A N 1
ATOM 1379 C CA . ASP A 1 163 ? -11.777 -6.263 -17.703 1.00 89.25 163 ASP A CA 1
ATOM 1380 C C . ASP A 1 163 ? -11.107 -4.886 -17.735 1.00 89.25 163 ASP A C 1
ATOM 1382 O O . ASP A 1 163 ? -10.574 -4.465 -18.762 1.00 89.25 163 ASP A O 1
ATOM 1386 N N . GLN A 1 164 ? -11.057 -4.197 -16.599 1.00 91.50 164 GLN A N 1
ATOM 1387 C CA . GLN A 1 164 ? -10.523 -2.845 -16.513 1.00 91.50 164 GLN A CA 1
ATOM 1388 C C . GLN A 1 164 ? -9.061 -2.870 -16.064 1.00 91.50 164 GLN A C 1
ATOM 1390 O O . GLN A 1 164 ? -8.751 -3.301 -14.954 1.00 91.50 164 GLN A O 1
ATOM 1395 N N . LYS A 1 165 ? -8.154 -2.385 -16.923 1.00 93.81 165 LYS A N 1
ATOM 1396 C CA . LYS A 1 165 ? -6.756 -2.110 -16.553 1.00 93.81 165 LYS A CA 1
ATOM 1397 C C . LYS A 1 165 ? -6.653 -0.745 -15.885 1.00 93.81 165 LYS A C 1
ATOM 1399 O O . LYS A 1 165 ? -7.158 0.241 -16.426 1.00 93.81 165 LYS A O 1
ATOM 1404 N N . ILE A 1 166 ? -5.973 -0.705 -14.749 1.00 95.00 166 ILE A N 1
ATOM 1405 C CA . ILE A 1 166 ? -5.862 0.460 -13.879 1.00 95.00 166 ILE A CA 1
ATOM 1406 C C . ILE A 1 166 ? -4.384 0.653 -13.577 1.00 95.00 166 ILE A C 1
ATOM 1408 O O . ILE A 1 166 ? -3.756 -0.238 -13.006 1.00 95.00 166 ILE A O 1
ATOM 1412 N N . ARG A 1 167 ? -3.838 1.798 -13.979 1.00 95.81 167 ARG A N 1
ATOM 1413 C CA . ARG A 1 167 ? -2.489 2.218 -13.609 1.00 95.81 167 ARG A CA 1
ATOM 1414 C C . ARG A 1 167 ? -2.566 3.146 -12.402 1.00 95.81 167 ARG A C 1
ATOM 1416 O O . ARG A 1 167 ? -3.397 4.056 -12.371 1.00 95.81 167 ARG A O 1
ATOM 1423 N N . PHE A 1 168 ? -1.695 2.915 -11.433 1.00 95.81 168 PHE A N 1
ATOM 1424 C CA . PHE A 1 168 ? -1.578 3.720 -10.232 1.00 95.81 168 PHE A CA 1
ATOM 1425 C C . PHE A 1 168 ? -1.136 5.138 -10.592 1.00 95.81 168 PHE A C 1
ATOM 1427 O O . PHE A 1 168 ? -0.154 5.354 -11.306 1.00 95.81 168 PHE A O 1
ATOM 1434 N N . SER A 1 169 ? -1.919 6.114 -10.146 1.00 92.31 169 SER A N 1
ATOM 1435 C CA . SER A 1 169 ? -1.686 7.518 -10.457 1.00 92.31 169 SER A CA 1
ATOM 1436 C C . SER A 1 169 ? -0.568 8.101 -9.597 1.00 92.31 169 SER A C 1
ATOM 1438 O O . SER A 1 169 ? -0.467 7.825 -8.403 1.00 92.31 169 SER A O 1
ATOM 1440 N N . GLY A 1 170 ? 0.273 8.938 -10.204 1.00 93.00 170 GLY A N 1
ATOM 1441 C CA . GLY A 1 170 ? 1.328 9.671 -9.501 1.00 93.00 170 GLY A CA 1
ATOM 1442 C C . GLY A 1 170 ? 2.578 8.862 -9.138 1.00 93.00 170 GLY A C 1
ATOM 1443 O O . GLY A 1 170 ? 3.510 9.437 -8.588 1.00 93.00 170 GLY A O 1
ATOM 1444 N N . ILE A 1 171 ? 2.655 7.575 -9.470 1.00 97.25 171 ILE A N 1
ATOM 1445 C CA . ILE A 1 171 ? 3.875 6.781 -9.269 1.00 97.25 171 ILE A CA 1
ATOM 1446 C C . ILE A 1 171 ? 4.375 6.176 -10.577 1.00 97.25 171 ILE A C 1
ATOM 1448 O O . ILE A 1 171 ? 3.675 6.154 -11.596 1.00 97.25 171 ILE A O 1
ATOM 1452 N N . ASP A 1 172 ? 5.617 5.711 -10.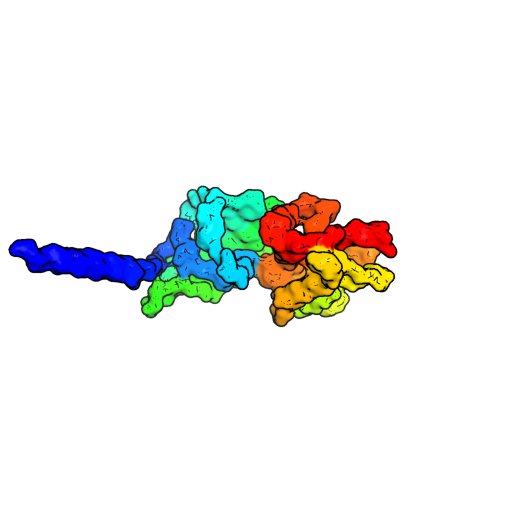548 1.00 97.44 172 ASP A N 1
ATOM 1453 C CA . ASP A 1 172 ? 6.246 5.026 -11.670 1.00 97.44 172 ASP A CA 1
ATOM 1454 C C . ASP A 1 172 ? 7.076 3.847 -11.160 1.00 97.44 172 ASP A C 1
ATOM 1456 O O . ASP A 1 172 ? 8.013 4.027 -10.377 1.00 97.44 172 ASP A O 1
ATOM 1460 N N . ALA A 1 173 ? 6.714 2.637 -11.577 1.00 98.19 173 ALA A N 1
ATOM 1461 C CA . ALA A 1 173 ? 7.456 1.423 -11.256 1.00 98.19 173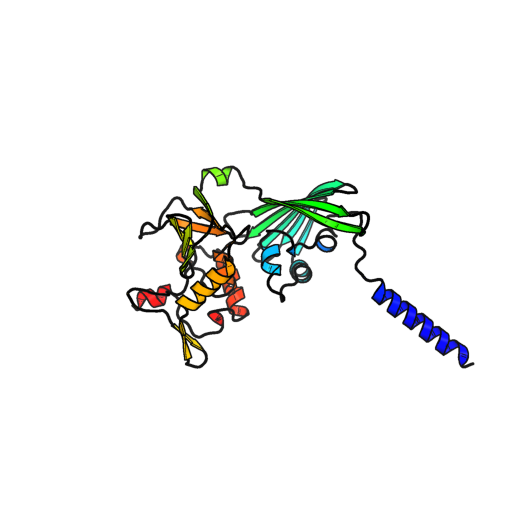 ALA A CA 1
ATOM 1462 C C . ALA A 1 173 ? 8.468 1.063 -12.362 1.00 98.19 173 ALA A C 1
ATOM 1464 O O . ALA A 1 173 ? 8.275 1.443 -13.519 1.00 98.19 173 ALA A O 1
ATOM 1465 N N . PRO A 1 174 ? 9.553 0.329 -12.041 1.00 98.06 174 PRO A N 1
ATOM 1466 C CA . PRO A 1 174 ? 10.472 -0.193 -13.049 1.00 98.06 174 PRO A CA 1
ATOM 1467 C C . PRO A 1 174 ? 9.771 -1.044 -14.116 1.00 98.06 174 PRO A C 1
ATOM 1469 O O . PRO A 1 174 ? 8.895 -1.856 -13.816 1.00 98.06 174 PRO A O 1
ATOM 1472 N N . GLU A 1 175 ? 10.194 -0.895 -15.368 1.00 96.56 175 GLU A N 1
ATOM 1473 C CA . GLU A 1 175 ? 9.571 -1.560 -16.512 1.00 96.56 175 GLU A CA 1
ATOM 1474 C C . GLU A 1 175 ? 9.947 -3.049 -16.563 1.00 96.56 175 GLU A C 1
ATOM 1476 O O . GLU A 1 175 ? 11.108 -3.416 -16.772 1.00 96.56 175 GLU A O 1
ATOM 1481 N N . SER A 1 176 ? 8.961 -3.938 -16.412 1.00 94.50 176 SER A N 1
ATOM 1482 C CA . SER A 1 176 ? 9.158 -5.383 -16.613 1.00 94.50 176 SER A CA 1
ATOM 1483 C C . SER A 1 176 ? 9.358 -5.732 -18.090 1.00 94.50 176 SER A C 1
ATOM 1485 O O . SER A 1 176 ? 10.066 -6.685 -18.415 1.00 94.50 176 SER A O 1
ATOM 1487 N N . ASN A 1 177 ? 8.764 -4.941 -18.988 1.00 93.38 177 ASN A N 1
ATOM 1488 C CA . ASN A 1 177 ? 8.978 -5.002 -20.426 1.00 93.38 177 ASN A CA 1
ATOM 1489 C C . ASN A 1 177 ? 8.581 -3.672 -21.083 1.00 93.38 177 ASN A C 1
ATOM 1491 O O . ASN A 1 177 ? 7.399 -3.380 -21.258 1.00 93.38 177 ASN A O 1
ATOM 1495 N N . TYR A 1 178 ? 9.577 -2.914 -21.530 1.00 94.38 178 TYR A N 1
ATOM 1496 C CA . TYR A 1 178 ? 9.398 -1.738 -22.367 1.00 94.38 178 TYR A CA 1
ATOM 1497 C C . TYR A 1 178 ? 9.975 -2.004 -23.757 1.00 94.38 178 TYR A C 1
ATOM 1499 O O . TYR A 1 178 ? 11.190 -2.046 -23.941 1.00 94.38 178 TYR A O 1
ATOM 1507 N N . ARG A 1 179 ? 9.105 -2.191 -24.758 1.00 93.88 179 ARG A N 1
ATOM 1508 C CA . ARG A 1 179 ? 9.503 -2.428 -26.163 1.00 93.88 179 ARG A CA 1
ATOM 1509 C C . ARG A 1 179 ? 10.489 -3.600 -26.333 1.00 93.88 179 ARG A C 1
ATOM 1511 O O . ARG A 1 179 ? 11.416 -3.527 -27.133 1.00 93.88 179 ARG A O 1
ATOM 1518 N N . GLY A 1 180 ? 10.297 -4.674 -25.567 1.00 93.62 180 GLY A N 1
ATOM 1519 C CA . GLY A 1 180 ? 11.171 -5.850 -25.580 1.00 93.62 180 GLY A CA 1
ATOM 1520 C C . GLY A 1 180 ? 12.419 -5.720 -24.703 1.00 93.62 180 GLY A C 1
ATOM 1521 O O . GLY A 1 180 ? 13.241 -6.632 -24.697 1.00 93.62 180 GLY A O 1
ATOM 1522 N N . LYS A 1 181 ? 12.568 -4.620 -23.957 1.00 94.69 181 LYS A N 1
ATOM 1523 C CA . LYS A 1 181 ? 13.679 -4.394 -23.030 1.00 94.69 181 LYS A CA 1
ATOM 1524 C C . LYS A 1 181 ? 13.191 -4.448 -21.589 1.00 94.69 181 LYS A C 1
ATOM 1526 O O . LYS A 1 181 ? 12.201 -3.819 -21.229 1.00 94.69 181 LYS A O 1
ATOM 1531 N N . GLU A 1 182 ? 13.911 -5.185 -20.763 1.00 94.94 182 GLU A N 1
ATOM 1532 C CA . GLU A 1 182 ? 13.652 -5.305 -19.331 1.00 94.94 182 GLU A CA 1
ATOM 1533 C C . GLU A 1 182 ? 14.528 -4.312 -18.562 1.00 94.94 182 GLU A C 1
ATOM 1535 O O . GLU A 1 182 ? 15.725 -4.196 -18.838 1.00 94.94 182 GLU A O 1
ATOM 1540 N N . GLN A 1 183 ? 13.950 -3.589 -17.600 1.00 97.62 183 GLN A N 1
ATOM 1541 C CA . GLN A 1 183 ? 14.717 -2.679 -16.756 1.00 97.62 183 GLN A CA 1
ATOM 1542 C C . GLN A 1 183 ? 15.448 -3.457 -15.657 1.00 97.62 183 GLN A C 1
ATOM 1544 O O . GLN A 1 183 ? 14.830 -4.125 -14.821 1.00 97.62 183 GLN A O 1
ATOM 1549 N N . THR A 1 184 ? 16.776 -3.336 -15.639 1.00 97.31 184 THR A N 1
ATOM 1550 C CA . THR A 1 184 ? 17.653 -4.017 -14.676 1.00 97.31 184 THR A CA 1
ATOM 1551 C C . THR A 1 184 ? 18.318 -3.048 -13.703 1.00 97.31 184 THR A C 1
ATOM 1553 O O . THR A 1 184 ? 18.680 -1.941 -14.101 1.00 97.31 184 THR A O 1
ATOM 1556 N N . CYS A 1 185 ? 18.578 -3.497 -12.477 1.00 97.44 185 CYS A N 1
ATOM 1557 C CA . CYS A 1 185 ? 19.453 -2.831 -11.505 1.00 97.44 185 CYS A CA 1
ATOM 1558 C C . CYS A 1 185 ? 20.678 -3.700 -11.209 1.00 97.44 185 CYS A C 1
ATOM 1560 O O . CYS A 1 185 ? 20.779 -4.827 -11.699 1.00 97.44 185 CYS A O 1
ATOM 1562 N N . LEU A 1 186 ? 21.607 -3.168 -10.416 1.00 97.44 186 LEU A N 1
ATOM 1563 C CA . LEU A 1 186 ? 22.848 -3.835 -10.038 1.00 97.44 186 LEU A CA 1
ATOM 1564 C C . LEU A 1 186 ? 22.975 -3.950 -8.516 1.00 97.44 186 LEU A C 1
ATOM 1566 O O . LEU A 1 186 ? 22.854 -2.949 -7.805 1.00 97.44 186 LEU A O 1
ATOM 1570 N N . ILE A 1 187 ? 23.284 -5.157 -8.050 1.00 95.12 187 ILE A N 1
ATOM 1571 C CA . ILE A 1 187 ? 23.760 -5.451 -6.692 1.00 95.12 187 ILE A CA 1
ATOM 1572 C C . ILE A 1 187 ? 25.138 -6.081 -6.853 1.00 95.12 187 ILE A C 1
ATOM 1574 O O . ILE A 1 187 ? 25.223 -7.140 -7.464 1.00 95.12 187 ILE A O 1
ATOM 1578 N N . GLU A 1 188 ? 26.199 -5.431 -6.364 1.00 92.25 188 GLU A N 1
ATOM 1579 C CA . GLU A 1 188 ? 27.578 -5.955 -6.468 1.00 92.25 188 GLU A CA 1
ATOM 1580 C C . GLU A 1 188 ? 27.907 -6.444 -7.897 1.00 92.25 188 GLU A C 1
ATOM 1582 O O . GLU A 1 188 ? 28.330 -7.574 -8.117 1.00 92.25 188 GLU A O 1
ATOM 1587 N N . ASP A 1 189 ? 27.588 -5.607 -8.892 1.00 91.56 189 ASP A N 1
ATOM 1588 C CA . ASP A 1 189 ? 27.723 -5.868 -10.338 1.00 91.56 189 ASP A CA 1
ATOM 1589 C C . ASP A 1 189 ? 26.860 -7.004 -10.925 1.00 91.56 189 ASP A C 1
ATOM 1591 O O . ASP A 1 189 ? 26.829 -7.210 -12.142 1.00 91.56 189 ASP A O 1
ATOM 1595 N N . THR A 1 190 ? 26.054 -7.672 -10.103 1.00 96.06 190 THR A N 1
ATOM 1596 C CA . THR A 1 190 ? 25.056 -8.643 -10.555 1.00 96.06 190 THR A CA 1
ATOM 1597 C C . THR A 1 190 ? 23.807 -7.928 -11.062 1.00 96.06 190 THR A C 1
ATOM 1599 O O . THR A 1 190 ? 23.180 -7.149 -10.341 1.00 96.06 190 THR A O 1
ATOM 1602 N N . LYS A 1 191 ? 23.416 -8.214 -12.311 1.00 96.38 191 LYS A N 1
ATOM 1603 C CA . LYS A 1 191 ? 22.180 -7.692 -12.913 1.00 96.38 191 LYS A CA 1
ATOM 1604 C C . LYS A 1 191 ? 20.952 -8.386 -12.342 1.00 96.38 191 LYS A C 1
ATOM 1606 O O . LYS A 1 191 ? 20.827 -9.604 -12.423 1.00 96.38 191 LYS A O 1
ATOM 1611 N N . ILE A 1 192 ? 20.008 -7.585 -11.868 1.00 96.38 192 ILE A N 1
ATOM 1612 C CA . ILE A 1 192 ? 18.731 -8.028 -11.316 1.00 96.38 192 ILE A CA 1
ATOM 1613 C C . ILE A 1 192 ? 17.593 -7.382 -12.101 1.00 96.38 192 ILE A C 1
ATOM 1615 O O . ILE A 1 192 ? 17.667 -6.203 -12.441 1.00 96.38 192 ILE A O 1
ATOM 1619 N N . SER A 1 193 ? 16.525 -8.131 -12.383 1.00 96.62 193 SER A N 1
ATOM 1620 C CA . SER A 1 193 ? 15.331 -7.565 -13.017 1.00 96.62 193 SER A CA 1
ATOM 1621 C C . SER A 1 193 ? 14.501 -6.762 -12.021 1.00 96.62 193 SER A C 1
ATOM 1623 O O . SER A 1 193 ? 13.763 -7.312 -11.203 1.00 96.62 193 SER A O 1
ATOM 1625 N N . CYS A 1 194 ? 14.576 -5.443 -12.128 1.00 96.50 194 CYS A N 1
ATOM 1626 C CA . CYS A 1 194 ? 13.866 -4.548 -11.223 1.00 96.50 194 CYS A CA 1
ATOM 1627 C C . CYS A 1 194 ? 12.385 -4.453 -11.537 1.00 96.50 194 CYS A C 1
ATOM 1629 O O . CYS A 1 194 ? 11.570 -4.372 -10.618 1.00 96.50 194 CYS A O 1
ATOM 1631 N N . GLY A 1 195 ? 12.026 -4.541 -12.820 1.00 96.81 195 GLY A N 1
ATOM 1632 C CA . GLY A 1 195 ? 10.626 -4.600 -13.227 1.00 96.81 195 GLY A CA 1
ATOM 1633 C C . GLY A 1 195 ? 9.918 -5.843 -12.696 1.00 96.81 195 GLY A C 1
ATOM 1634 O O . GLY A 1 195 ? 8.809 -5.743 -12.166 1.00 96.81 195 GLY A O 1
ATOM 1635 N N . LYS A 1 196 ? 10.569 -7.014 -12.755 1.00 97.06 196 LYS A N 1
ATOM 1636 C CA . LYS A 1 196 ? 10.007 -8.239 -12.166 1.00 97.06 196 LYS A CA 1
ATOM 1637 C C . LYS A 1 196 ? 9.960 -8.157 -10.647 1.00 97.06 196 LYS A C 1
ATOM 1639 O O . LYS A 1 196 ? 8.913 -8.450 -10.089 1.00 97.06 196 LYS A O 1
ATOM 1644 N N . LEU A 1 197 ? 11.027 -7.701 -9.986 1.00 97.44 197 LEU A N 1
ATOM 1645 C CA . LEU A 1 197 ? 11.027 -7.549 -8.527 1.00 97.44 197 LEU A CA 1
ATOM 1646 C C . LEU A 1 197 ? 9.894 -6.644 -8.025 1.00 97.44 197 LEU A C 1
ATOM 1648 O O . LEU A 1 197 ? 9.190 -7.013 -7.091 1.00 97.44 197 LEU A O 1
ATOM 1652 N N . SER A 1 198 ? 9.682 -5.493 -8.669 1.00 98.25 198 SER A N 1
ATOM 1653 C CA . SER A 1 198 ? 8.566 -4.593 -8.349 1.00 98.25 198 SER A CA 1
ATOM 1654 C C . SER A 1 198 ? 7.204 -5.266 -8.545 1.00 98.25 198 SER A C 1
ATOM 1656 O O . SER A 1 198 ? 6.339 -5.208 -7.671 1.00 98.25 198 SER A O 1
ATOM 1658 N N . THR A 1 199 ? 7.041 -5.989 -9.654 1.00 97.81 199 THR A N 1
ATOM 1659 C CA . THR A 1 199 ? 5.812 -6.736 -9.952 1.00 97.81 199 THR A CA 1
ATOM 1660 C C . THR A 1 199 ? 5.534 -7.830 -8.914 1.00 97.81 199 THR A C 1
ATOM 1662 O O . THR A 1 199 ? 4.400 -7.972 -8.457 1.00 97.81 199 THR A O 1
ATOM 1665 N N . GLU A 1 200 ? 6.548 -8.609 -8.534 1.00 96.50 200 GLU A N 1
ATOM 1666 C CA . GLU A 1 200 ? 6.410 -9.693 -7.555 1.00 96.50 200 GLU A CA 1
ATOM 1667 C C . GLU A 1 200 ? 6.127 -9.163 -6.149 1.00 96.50 200 GLU A C 1
ATOM 1669 O O . GLU A 1 200 ? 5.286 -9.724 -5.451 1.00 96.50 200 GLU A O 1
ATOM 1674 N N . PHE A 1 201 ? 6.735 -8.041 -5.753 1.00 96.06 201 PHE A N 1
ATOM 1675 C CA . PHE A 1 201 ? 6.400 -7.391 -4.487 1.00 96.06 201 PHE A CA 1
ATOM 1676 C C . PHE A 1 201 ? 4.908 -7.027 -4.419 1.00 96.06 201 PHE A C 1
ATOM 1678 O O . PHE A 1 201 ? 4.234 -7.365 -3.446 1.00 96.06 201 PHE A O 1
ATOM 1685 N N . LEU A 1 202 ? 4.363 -6.416 -5.478 1.00 96.00 202 LEU A N 1
ATOM 1686 C CA . LEU A 1 202 ? 2.942 -6.062 -5.525 1.00 96.00 202 LEU A CA 1
ATOM 1687 C C . LEU A 1 202 ? 2.029 -7.300 -5.509 1.00 96.00 202 LEU A C 1
ATOM 1689 O O . LEU A 1 202 ? 1.005 -7.298 -4.825 1.00 96.00 202 LEU A O 1
ATOM 1693 N N . LYS A 1 203 ? 2.397 -8.371 -6.227 1.00 94.75 203 LYS A N 1
ATOM 1694 C CA . LYS A 1 203 ? 1.657 -9.648 -6.221 1.00 94.75 203 LYS A CA 1
ATOM 1695 C C . LYS A 1 203 ? 1.600 -10.273 -4.836 1.00 94.75 203 LYS A C 1
ATOM 1697 O O . LYS A 1 203 ? 0.517 -10.643 -4.389 1.00 94.75 203 LYS A O 1
ATOM 1702 N N . ASN A 1 204 ? 2.753 -10.367 -4.178 1.00 91.56 204 ASN A N 1
ATOM 1703 C CA . ASN A 1 204 ? 2.863 -10.949 -2.846 1.00 91.56 204 ASN A CA 1
ATOM 1704 C C . ASN A 1 204 ? 2.050 -10.157 -1.824 1.00 91.56 204 ASN A C 1
ATOM 1706 O O . ASN A 1 204 ? 1.556 -10.738 -0.871 1.00 91.56 204 ASN A O 1
ATOM 1710 N N . TYR A 1 205 ? 1.880 -8.850 -2.035 1.00 87.25 205 TYR A N 1
ATOM 1711 C CA . TYR A 1 205 ? 1.117 -8.017 -1.116 1.00 87.25 205 TYR A CA 1
ATOM 1712 C C . TYR A 1 205 ? -0.401 -8.075 -1.328 1.00 87.25 205 TYR A C 1
ATOM 1714 O O . TYR A 1 205 ? -1.159 -8.067 -0.362 1.00 87.25 205 TYR A O 1
ATOM 1722 N N . ILE A 1 206 ? -0.867 -8.086 -2.582 1.00 88.38 206 ILE A N 1
ATOM 1723 C CA . ILE A 1 206 ? -2.308 -8.057 -2.898 1.00 88.38 206 ILE A CA 1
ATOM 1724 C C . ILE A 1 206 ? -3.001 -9.395 -2.568 1.00 88.38 206 ILE A C 1
ATOM 1726 O O . ILE A 1 206 ? -4.196 -9.402 -2.276 1.00 88.38 206 ILE A O 1
ATOM 1730 N N . GLU A 1 207 ? -2.261 -10.508 -2.555 1.00 77.69 207 GLU A N 1
ATOM 1731 C CA . GLU A 1 207 ? -2.756 -11.853 -2.216 1.00 77.69 207 GLU A CA 1
ATOM 1732 C C . GLU A 1 207 ? -4.144 -12.183 -2.829 1.00 77.69 207 GLU A C 1
ATOM 1734 O O . GLU A 1 207 ? -4.395 -11.928 -4.008 1.00 77.69 207 GLU A O 1
ATOM 1739 N N . LYS A 1 208 ? -5.045 -12.811 -2.052 1.00 70.62 208 LYS A N 1
ATOM 1740 C CA . LYS A 1 208 ? -6.421 -13.174 -2.437 1.00 70.62 208 LYS A CA 1
ATOM 1741 C C . LYS A 1 208 ? -7.456 -12.153 -1.964 1.00 70.62 208 LYS A C 1
ATOM 1743 O O . LYS A 1 208 ? -8.646 -12.461 -1.994 1.00 70.62 208 LYS A O 1
ATOM 1748 N N . GLU A 1 209 ? -7.048 -10.979 -1.509 1.00 80.69 209 GLU A N 1
ATOM 1749 C CA . GLU A 1 209 ? -7.958 -9.964 -0.975 1.00 80.69 209 GLU A CA 1
ATOM 1750 C C . GLU A 1 209 ? -8.573 -9.116 -2.101 1.00 80.69 209 GLU A C 1
ATOM 1752 O O . GLU A 1 209 ? -8.067 -9.065 -3.225 1.00 80.69 209 GLU A O 1
ATOM 1757 N N . ASP A 1 210 ? -9.718 -8.490 -1.827 1.00 86.12 210 ASP A N 1
ATOM 1758 C CA . ASP A 1 210 ? -10.327 -7.568 -2.790 1.00 86.12 210 ASP A CA 1
ATOM 1759 C C . ASP A 1 210 ? -9.606 -6.217 -2.767 1.00 86.12 210 ASP A C 1
ATOM 1761 O O . ASP A 1 210 ? -9.322 -5.648 -1.709 1.00 86.12 210 ASP A O 1
ATOM 1765 N N . VAL A 1 211 ? -9.334 -5.690 -3.960 1.00 90.50 211 VAL A N 1
ATOM 1766 C CA . VAL A 1 211 ? -8.766 -4.355 -4.143 1.00 90.50 211 VAL A CA 1
ATOM 1767 C C . VAL A 1 211 ? -9.879 -3.399 -4.520 1.00 90.50 211 VAL A C 1
ATOM 1769 O O . VAL A 1 211 ? -10.692 -3.680 -5.399 1.00 90.50 211 VAL A O 1
ATOM 1772 N N . PHE A 1 212 ? -9.863 -2.235 -3.889 1.00 88.19 212 PHE A N 1
ATOM 1773 C CA . PHE A 1 212 ? -10.759 -1.130 -4.172 1.00 88.19 212 PHE A CA 1
ATOM 1774 C C . PHE A 1 212 ? -9.994 -0.013 -4.878 1.00 88.19 212 PHE A C 1
ATOM 1776 O O . PHE A 1 212 ? -8.998 0.477 -4.362 1.00 88.19 212 PHE A O 1
ATOM 1783 N N . CYS A 1 213 ? -10.461 0.432 -6.038 1.00 89.69 213 CYS A N 1
ATOM 1784 C CA . CYS A 1 213 ? -9.838 1.498 -6.810 1.00 89.69 213 CYS A CA 1
ATOM 1785 C C . CYS A 1 213 ? -10.770 2.686 -6.988 1.00 89.69 213 CYS A C 1
ATOM 1787 O O . CYS A 1 213 ? -11.927 2.543 -7.386 1.00 89.69 213 CYS A O 1
ATOM 1789 N N . LYS A 1 214 ? -10.208 3.872 -6.771 1.00 87.62 214 LYS A N 1
ATOM 1790 C CA . LYS A 1 214 ? -10.783 5.155 -7.154 1.00 87.62 214 LYS A CA 1
ATOM 1791 C C . LYS A 1 214 ? -10.241 5.543 -8.515 1.00 87.62 214 LYS A C 1
ATOM 1793 O O . LYS A 1 214 ? -9.057 5.851 -8.637 1.00 87.62 214 LYS A O 1
ATOM 1798 N N . ILE A 1 215 ? -11.094 5.506 -9.527 1.00 89.62 215 ILE A N 1
ATOM 1799 C CA . ILE A 1 215 ? -10.716 5.812 -10.901 1.00 89.62 215 ILE A CA 1
ATOM 1800 C C . ILE A 1 215 ? -10.921 7.301 -11.166 1.00 89.62 215 ILE A C 1
ATOM 1802 O O . ILE A 1 215 ? -11.996 7.848 -10.909 1.00 89.62 215 ILE A O 1
ATOM 1806 N N . GLU A 1 216 ? -9.880 7.948 -11.680 1.00 87.81 216 GLU A N 1
ATOM 1807 C CA . GLU A 1 216 ? -9.911 9.336 -12.126 1.00 87.81 216 GLU A CA 1
ATOM 1808 C C . GLU A 1 216 ? -10.782 9.495 -13.379 1.00 87.81 216 GLU A C 1
ATOM 1810 O O . GLU A 1 216 ? -10.854 8.605 -14.227 1.00 87.81 216 GLU A O 1
ATOM 1815 N N . GLU A 1 217 ? -11.408 10.664 -13.540 1.00 82.69 217 GLU A N 1
ATOM 1816 C CA . GLU A 1 217 ? -12.214 10.976 -14.730 1.00 82.69 217 GLU A CA 1
ATOM 1817 C C . GLU A 1 217 ? -11.386 10.925 -16.024 1.00 82.69 217 GLU A C 1
ATOM 1819 O O . GLU A 1 217 ? -11.881 10.545 -17.088 1.00 82.69 217 GLU A O 1
ATOM 1824 N N . LYS A 1 218 ? -10.109 11.319 -15.940 1.00 83.50 218 LYS A N 1
ATOM 1825 C CA . LYS A 1 218 ? -9.196 11.349 -17.081 1.00 83.50 218 LYS A CA 1
ATOM 1826 C C . LYS A 1 218 ? -8.415 10.046 -17.169 1.00 83.50 218 LYS A C 1
ATOM 1828 O O . LYS A 1 218 ? -7.780 9.602 -16.219 1.00 83.50 218 LYS A O 1
ATOM 1833 N N . LYS A 1 219 ? -8.420 9.469 -18.367 1.00 84.94 219 LYS A N 1
ATOM 1834 C CA . LYS A 1 219 ? -7.543 8.356 -18.729 1.00 84.94 219 LYS A CA 1
ATOM 1835 C C . LYS A 1 219 ? -6.158 8.865 -19.103 1.00 84.94 219 LYS A C 1
ATOM 1837 O O . LYS A 1 219 ? -5.990 10.034 -19.454 1.00 84.94 219 LYS A O 1
ATOM 1842 N N . ASP A 1 220 ? -5.177 7.971 -19.078 1.00 79.81 220 ASP A N 1
ATOM 1843 C CA . ASP A 1 220 ? -3.858 8.295 -19.608 1.00 79.81 220 ASP A CA 1
ATOM 1844 C C . ASP A 1 220 ? -3.852 8.363 -21.148 1.00 79.81 220 ASP A C 1
ATOM 1846 O O . ASP A 1 220 ? -4.827 8.023 -21.827 1.00 79.81 220 ASP A O 1
ATOM 1850 N N . GLN A 1 221 ? -2.718 8.779 -21.718 1.00 79.19 221 GLN A N 1
ATOM 1851 C CA . GLN A 1 221 ? -2.526 8.876 -23.172 1.00 79.19 221 GLN A CA 1
ATOM 1852 C C . GLN A 1 221 ? -2.691 7.537 -23.916 1.00 79.19 221 GLN A C 1
ATOM 1854 O O . GLN A 1 221 ? -2.945 7.522 -25.118 1.00 79.19 221 GLN A O 1
ATOM 1859 N N . PHE A 1 222 ? -2.573 6.412 -23.208 1.00 78.00 222 PHE A N 1
ATOM 1860 C CA . PHE A 1 222 ? -2.763 5.059 -23.729 1.00 78.00 222 PHE A CA 1
ATOM 1861 C C . PHE A 1 222 ? -4.178 4.523 -23.453 1.00 78.00 222 PHE A C 1
ATOM 1863 O O . PHE A 1 222 ? -4.437 3.334 -23.636 1.00 78.00 222 PHE A O 1
ATOM 1870 N N . LYS A 1 223 ? -5.106 5.397 -23.033 1.00 81.81 223 LYS A N 1
ATOM 1871 C CA . LYS A 1 223 ? -6.502 5.091 -22.686 1.00 81.81 223 LYS A CA 1
ATOM 1872 C C . LYS A 1 223 ? -6.653 4.087 -21.535 1.00 81.81 223 LYS A C 1
ATOM 1874 O O . LYS A 1 223 ? -7.704 3.451 -21.414 1.00 81.81 223 LYS A O 1
ATOM 1879 N N . ARG A 1 224 ? -5.642 3.950 -20.673 1.00 84.25 224 ARG A N 1
ATOM 1880 C CA . ARG A 1 224 ? -5.739 3.192 -19.418 1.00 84.25 224 ARG A CA 1
ATOM 1881 C C . ARG A 1 224 ? -6.466 4.030 -18.375 1.00 84.25 224 ARG A C 1
ATOM 1883 O O . ARG A 1 224 ? -6.341 5.255 -18.355 1.00 84.25 224 ARG A O 1
ATOM 1890 N N . ASN A 1 225 ? -7.221 3.364 -17.505 1.00 93.25 225 ASN A N 1
ATOM 1891 C CA . ASN A 1 225 ? -7.787 4.038 -16.345 1.00 93.25 225 ASN A CA 1
ATOM 1892 C C . ASN A 1 225 ? -6.630 4.420 -15.411 1.00 93.25 225 ASN A C 1
ATOM 1894 O O . ASN A 1 225 ? -5.766 3.584 -15.138 1.00 93.25 225 ASN A O 1
ATOM 1898 N N . LEU A 1 226 ? -6.610 5.668 -14.952 1.00 93.06 226 LEU A N 1
ATOM 1899 C CA . LEU A 1 226 ? -5.723 6.116 -13.883 1.00 93.06 226 LEU A CA 1
ATOM 1900 C C . LEU A 1 226 ? -6.495 6.079 -12.575 1.00 93.06 226 LEU A C 1
ATOM 1902 O O . LEU A 1 226 ? -7.694 6.361 -12.556 1.00 93.06 226 LEU A O 1
ATOM 1906 N N . GLY A 1 227 ? -5.835 5.711 -11.488 1.00 91.56 227 GLY A N 1
ATOM 1907 C CA . GLY A 1 227 ? -6.509 5.694 -10.204 1.00 91.56 227 GLY A CA 1
ATOM 1908 C C . GLY A 1 227 ? -5.598 5.441 -9.027 1.00 91.56 227 GLY A C 1
ATOM 1909 O O . GLY A 1 227 ? -4.441 5.059 -9.172 1.00 91.56 227 GLY A O 1
ATOM 1910 N N . GLU A 1 228 ? -6.162 5.636 -7.845 1.00 90.62 228 GLU A N 1
ATOM 1911 C CA . GLU A 1 228 ? -5.564 5.196 -6.594 1.00 90.62 228 GLU A CA 1
ATOM 1912 C C . GLU A 1 228 ? -6.271 3.919 -6.151 1.00 90.62 228 GLU A C 1
ATOM 1914 O O . GLU A 1 228 ? -7.500 3.896 -6.037 1.00 90.62 228 GLU A O 1
ATOM 1919 N N . CYS A 1 229 ? -5.502 2.865 -5.904 1.00 91.31 229 CYS A N 1
ATOM 1920 C CA . CYS A 1 229 ? -6.029 1.577 -5.485 1.00 91.31 229 CYS A CA 1
ATOM 1921 C C . CYS A 1 229 ? -5.598 1.246 -4.064 1.00 91.31 229 CYS A C 1
ATOM 1923 O O . CYS A 1 229 ? -4.513 1.616 -3.617 1.00 91.31 229 CYS A O 1
ATOM 1925 N N . PHE A 1 230 ? -6.469 0.533 -3.370 1.00 86.56 230 PHE A N 1
ATOM 1926 C CA . PHE A 1 230 ? -6.381 0.277 -1.952 1.00 86.56 230 PHE A CA 1
ATOM 1927 C C . PHE A 1 230 ? -6.614 -1.202 -1.682 1.00 86.56 230 PHE A C 1
ATOM 1929 O O . PHE A 1 230 ? -7.590 -1.781 -2.161 1.00 86.56 230 PHE A O 1
ATOM 1936 N N . LEU A 1 231 ? -5.733 -1.795 -0.884 1.00 83.19 231 LEU A N 1
ATOM 1937 C CA . LEU A 1 231 ? -6.010 -3.059 -0.218 1.00 83.19 231 LEU A CA 1
ATOM 1938 C C . LEU A 1 231 ? -6.560 -2.716 1.161 1.00 83.19 231 LEU A C 1
ATOM 1940 O O . LEU A 1 231 ? -5.843 -2.135 1.981 1.00 83.19 231 LEU A O 1
ATOM 1944 N N . LYS A 1 232 ? -7.841 -3.009 1.402 1.00 78.56 232 LYS A N 1
ATOM 1945 C CA . LYS A 1 232 ? -8.568 -2.459 2.558 1.00 78.56 232 LYS A CA 1
ATOM 1946 C C . LYS A 1 232 ? -8.471 -0.922 2.548 1.00 78.56 232 LYS A C 1
ATOM 1948 O O . LYS A 1 232 ? -9.024 -0.298 1.645 1.00 78.56 232 LYS A O 1
ATOM 1953 N N . ARG A 1 233 ? -7.751 -0.299 3.492 1.00 75.00 233 ARG A N 1
ATOM 1954 C CA . ARG A 1 233 ? -7.501 1.158 3.509 1.00 75.00 233 ARG A CA 1
ATOM 1955 C C . ARG A 1 233 ? -6.078 1.566 3.122 1.00 75.00 233 ARG A C 1
ATOM 1957 O O . ARG A 1 233 ? -5.79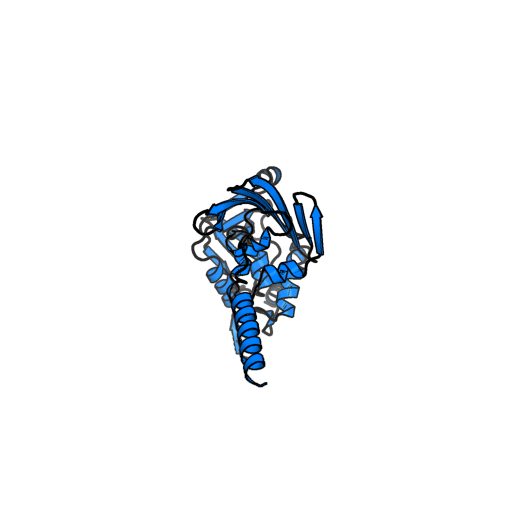3 2.758 3.051 1.00 75.00 233 ARG A O 1
ATOM 1964 N N . LEU A 1 234 ? -5.183 0.621 2.836 1.00 76.69 234 LEU A N 1
ATOM 1965 C CA . LEU A 1 234 ? -3.810 0.951 2.469 1.00 76.69 234 LEU A CA 1
ATOM 1966 C C . LEU A 1 234 ? -3.711 1.313 0.988 1.00 76.69 234 LEU A C 1
ATOM 1968 O O . LEU A 1 234 ? -3.988 0.477 0.132 1.00 76.69 234 LEU A O 1
ATOM 1972 N N . SER A 1 235 ? -3.244 2.529 0.694 1.00 86.06 235 SER A N 1
ATOM 1973 C CA . SER A 1 235 ? -2.870 2.933 -0.667 1.00 86.06 235 SER A CA 1
ATOM 1974 C C . SER A 1 235 ? -1.738 2.046 -1.189 1.00 86.06 235 SER A C 1
ATOM 1976 O O . SER A 1 235 ? -0.637 2.020 -0.631 1.00 86.06 235 SER A O 1
ATOM 1978 N N . LEU A 1 236 ? -2.008 1.346 -2.290 1.00 91.88 236 LEU A N 1
ATOM 1979 C CA . LEU A 1 236 ? -1.022 0.519 -2.975 1.00 91.88 236 LEU A CA 1
ATOM 1980 C C . LEU A 1 236 ? 0.092 1.382 -3.573 1.00 91.88 236 LEU A C 1
ATOM 1982 O O . LEU A 1 236 ? 1.254 1.000 -3.495 1.00 91.88 236 LEU A O 1
ATOM 1986 N N . SER A 1 237 ? -0.217 2.581 -4.075 1.00 93.50 237 SER A N 1
ATOM 1987 C CA . SER A 1 237 ? 0.810 3.499 -4.588 1.00 93.50 237 SER A CA 1
ATOM 1988 C C . SER A 1 237 ? 1.781 3.921 -3.483 1.00 93.50 237 SER A C 1
ATOM 1990 O O . SER A 1 237 ? 2.999 3.837 -3.652 1.00 93.50 237 SER A O 1
ATOM 1992 N N . LYS A 1 238 ? 1.245 4.286 -2.308 1.00 88.44 238 LYS A N 1
ATOM 1993 C CA . LYS A 1 238 ? 2.038 4.619 -1.120 1.00 88.44 238 LYS A CA 1
ATOM 1994 C C . LYS A 1 238 ? 2.903 3.440 -0.687 1.00 88.44 238 LYS A C 1
ATOM 1996 O O . LYS A 1 238 ? 4.094 3.611 -0.448 1.00 88.44 238 LYS A O 1
ATOM 2001 N N . LEU A 1 239 ? 2.312 2.248 -0.600 1.00 90.38 239 LEU A N 1
ATOM 2002 C CA . LEU A 1 239 ? 3.017 1.017 -0.249 1.00 90.38 239 LEU A CA 1
ATOM 2003 C C . LEU A 1 239 ? 4.211 0.769 -1.181 1.00 90.38 239 LEU A C 1
ATOM 2005 O O . LEU A 1 239 ? 5.312 0.511 -0.691 1.00 90.38 239 LEU A O 1
ATOM 2009 N N . MET A 1 240 ? 3.998 0.852 -2.498 1.00 96.69 240 MET A N 1
ATOM 2010 C CA . MET A 1 240 ? 5.044 0.611 -3.493 1.00 96.69 240 MET A CA 1
ATOM 2011 C C . MET A 1 240 ? 6.200 1.600 -3.340 1.00 96.69 240 MET A C 1
ATOM 2013 O O . MET A 1 240 ? 7.360 1.187 -3.322 1.00 96.69 240 MET A O 1
ATOM 2017 N N . VAL A 1 241 ? 5.899 2.892 -3.175 1.00 95.94 241 VAL A N 1
ATOM 2018 C CA . VAL A 1 241 ? 6.926 3.930 -3.010 1.00 95.94 241 VAL A CA 1
ATOM 2019 C C . VAL A 1 241 ? 7.668 3.778 -1.683 1.00 95.94 241 VAL A C 1
ATOM 2021 O O . VAL A 1 241 ? 8.899 3.782 -1.661 1.00 95.94 241 VAL A O 1
ATOM 2024 N N . ARG A 1 242 ? 6.942 3.561 -0.582 1.00 90.06 242 ARG A N 1
ATOM 2025 C CA . ARG A 1 242 ? 7.513 3.428 0.767 1.00 90.06 242 ARG A CA 1
ATOM 2026 C C . ARG A 1 242 ? 8.472 2.249 0.904 1.00 90.06 242 ARG A C 1
ATOM 2028 O O . ARG A 1 242 ? 9.430 2.329 1.666 1.00 90.06 242 ARG A O 1
ATOM 2035 N N . ASN A 1 243 ? 8.220 1.165 0.173 1.00 93.81 243 ASN A N 1
ATOM 2036 C CA . ASN A 1 243 ? 9.077 -0.022 0.164 1.00 93.81 243 ASN A CA 1
ATOM 2037 C C . ASN A 1 243 ? 10.139 0.009 -0.945 1.00 93.81 243 ASN A C 1
ATOM 2039 O O . ASN A 1 243 ? 10.898 -0.945 -1.092 1.00 93.81 243 ASN A O 1
ATOM 2043 N N . GLY A 1 244 ? 10.213 1.096 -1.720 1.00 97.31 244 GLY A N 1
ATOM 2044 C CA . GLY A 1 244 ? 11.215 1.274 -2.765 1.00 97.31 244 GLY A CA 1
ATOM 2045 C C . GLY A 1 244 ? 10.995 0.405 -4.001 1.00 97.31 244 GLY A C 1
ATOM 2046 O O . GLY A 1 244 ? 11.966 0.083 -4.673 1.00 97.31 244 GLY A O 1
ATOM 2047 N N . TYR A 1 245 ? 9.758 0.007 -4.307 1.00 98.31 245 TYR A N 1
ATOM 2048 C CA . TYR A 1 245 ? 9.407 -0.749 -5.519 1.00 98.31 245 TYR A CA 1
ATOM 2049 C C . TYR A 1 245 ? 8.715 0.101 -6.593 1.00 98.31 245 TYR A C 1
ATOM 2051 O O . TYR A 1 245 ? 8.547 -0.354 -7.722 1.00 98.31 245 TYR A O 1
ATOM 2059 N N . ALA A 1 246 ? 8.369 1.344 -6.275 1.00 98.44 246 ALA A N 1
ATOM 2060 C CA . ALA A 1 246 ? 8.027 2.387 -7.233 1.00 98.44 246 ALA A CA 1
ATOM 2061 C C . ALA A 1 246 ? 8.619 3.721 -6.766 1.00 98.44 246 ALA A C 1
ATOM 2063 O O . ALA A 1 246 ? 9.120 3.834 -5.645 1.00 98.44 246 ALA A O 1
ATOM 2064 N N . PHE A 1 247 ? 8.550 4.730 -7.625 1.00 98.31 247 PHE A N 1
ATOM 2065 C CA . PHE A 1 247 ? 9.067 6.066 -7.352 1.00 98.31 247 PHE A CA 1
ATOM 2066 C C . PHE A 1 247 ? 7.947 7.097 -7.398 1.00 98.31 247 PHE A C 1
ATOM 2068 O O . PHE A 1 247 ? 7.000 6.954 -8.177 1.00 98.31 247 PHE A O 1
ATOM 2075 N N . ASP A 1 248 ? 8.067 8.137 -6.571 1.00 95.75 248 ASP A N 1
ATOM 2076 C CA . ASP A 1 248 ? 7.171 9.286 -6.649 1.00 95.75 248 ASP A CA 1
ATOM 2077 C C . ASP A 1 248 ? 7.396 9.993 -7.984 1.00 95.75 248 ASP A C 1
ATOM 2079 O O . ASP A 1 248 ? 8.495 10.478 -8.266 1.00 95.75 248 ASP A O 1
ATOM 2083 N N . TYR A 1 249 ? 6.362 10.049 -8.822 1.00 94.50 249 TYR A N 1
ATOM 2084 C CA . TYR A 1 249 ? 6.462 10.717 -10.105 1.00 94.50 249 TYR A CA 1
ATOM 2085 C C . TYR A 1 249 ? 5.930 12.145 -9.983 1.00 94.50 249 TYR A C 1
ATOM 2087 O O . TYR A 1 249 ? 4.818 12.446 -10.423 1.00 94.50 249 TYR A O 1
ATOM 2095 N N . GLU A 1 250 ? 6.757 13.031 -9.416 1.00 88.56 250 GLU A N 1
ATOM 2096 C CA . GLU A 1 250 ? 6.401 14.410 -9.027 1.00 88.56 250 GLU A CA 1
ATOM 2097 C C . GLU A 1 250 ? 5.639 15.196 -10.102 1.00 88.56 250 GLU A C 1
ATOM 2099 O O . GLU A 1 250 ? 4.708 15.941 -9.792 1.00 88.56 250 GLU A O 1
ATOM 2104 N N . LYS A 1 251 ? 5.974 14.978 -11.383 1.00 89.19 251 LYS A N 1
ATOM 2105 C CA . LYS A 1 251 ? 5.275 15.576 -12.532 1.00 89.19 251 LYS A CA 1
ATOM 2106 C C . LYS A 1 251 ? 3.754 15.370 -12.477 1.00 89.19 251 LYS A C 1
ATOM 2108 O O . LYS A 1 251 ? 3.008 16.248 -12.906 1.00 89.19 251 LYS A O 1
ATOM 2113 N N . TYR A 1 252 ? 3.306 14.210 -12.004 1.00 87.81 252 TYR A N 1
ATOM 2114 C CA . TYR A 1 252 ? 1.894 13.841 -11.924 1.00 87.81 252 TYR A CA 1
ATOM 2115 C C . TYR A 1 252 ? 1.372 13.836 -10.486 1.00 87.81 252 TYR A C 1
ATOM 2117 O O . TYR A 1 252 ? 0.240 14.255 -10.262 1.00 87.81 252 TYR A O 1
ATOM 2125 N N . SER A 1 253 ? 2.182 13.413 -9.513 1.00 88.06 253 SER A N 1
ATOM 2126 C CA . SER A 1 253 ? 1.764 13.332 -8.109 1.00 88.06 253 SER A CA 1
ATOM 2127 C C . SER A 1 253 ? 1.747 14.672 -7.384 1.00 88.06 253 SER A C 1
ATOM 2129 O O . SER A 1 253 ? 1.099 14.781 -6.346 1.00 88.06 253 SER A O 1
ATOM 2131 N N . LYS A 1 254 ? 2.475 15.676 -7.894 1.00 86.50 254 LYS A N 1
ATOM 2132 C CA . LYS A 1 254 ? 2.739 16.949 -7.207 1.00 86.50 254 LYS A CA 1
ATOM 2133 C C . LYS A 1 254 ? 3.400 16.765 -5.830 1.00 86.50 254 LYS A C 1
ATOM 2135 O O . LYS A 1 254 ? 3.174 17.572 -4.935 1.00 86.50 254 LYS A O 1
ATOM 2140 N N . GLY A 1 255 ? 4.198 15.708 -5.663 1.00 80.62 255 GLY A N 1
ATOM 2141 C CA . GLY A 1 255 ? 4.926 15.416 -4.424 1.00 80.62 255 GLY A CA 1
ATOM 2142 C C . GLY A 1 255 ? 4.157 14.569 -3.408 1.00 80.62 255 GLY A C 1
ATOM 2143 O O . GLY A 1 255 ? 4.676 14.331 -2.320 1.00 80.62 255 GLY A O 1
ATOM 2144 N N . LYS A 1 256 ? 2.963 14.066 -3.762 1.00 80.81 256 LYS A N 1
ATOM 2145 C CA . LYS A 1 256 ? 2.096 13.261 -2.879 1.00 80.81 256 LYS A CA 1
ATOM 2146 C C . LYS A 1 256 ? 2.828 12.105 -2.178 1.00 80.81 256 LYS A C 1
ATOM 2148 O O . LYS A 1 256 ? 2.440 11.743 -1.071 1.00 80.81 256 LYS A O 1
ATOM 2153 N N . PHE A 1 257 ? 3.856 11.517 -2.800 1.00 84.50 257 PHE A N 1
ATOM 2154 C CA . PHE A 1 257 ? 4.588 10.363 -2.259 1.00 84.50 257 PHE A CA 1
ATOM 2155 C C . PHE A 1 257 ? 6.052 10.665 -1.893 1.00 84.50 257 PHE A C 1
ATOM 2157 O O . PHE A 1 257 ? 6.808 9.745 -1.567 1.00 84.50 257 PHE A O 1
ATOM 2164 N N . LYS A 1 258 ? 6.471 11.939 -1.895 1.00 84.19 258 LYS A N 1
ATOM 2165 C CA . LYS A 1 258 ? 7.873 12.349 -1.681 1.00 84.19 258 LYS A CA 1
ATOM 2166 C C . LYS A 1 258 ? 8.452 11.850 -0.359 1.00 84.19 258 LYS A C 1
ATOM 2168 O O . LYS A 1 258 ? 9.624 11.491 -0.272 1.00 84.19 258 LYS A O 1
ATOM 2173 N N . TYR A 1 259 ? 7.623 11.791 0.678 1.00 76.62 259 TYR A N 1
ATOM 2174 C CA . TYR A 1 259 ? 8.045 11.380 2.010 1.00 76.62 259 TYR A CA 1
ATOM 2175 C C . TYR A 1 259 ? 8.200 9.871 2.149 1.00 76.62 259 TYR A C 1
ATOM 2177 O O . TYR A 1 259 ? 9.150 9.407 2.776 1.00 76.62 259 TYR A O 1
ATOM 2185 N N . ASP A 1 260 ? 7.300 9.099 1.545 1.00 82.06 260 ASP A N 1
ATOM 2186 C CA . ASP A 1 260 ? 7.443 7.648 1.471 1.00 82.06 260 ASP A CA 1
ATOM 2187 C C . ASP A 1 260 ? 8.694 7.276 0.677 1.00 82.06 260 ASP A C 1
ATOM 2189 O O . ASP A 1 260 ? 9.441 6.383 1.077 1.00 82.06 260 ASP A O 1
ATOM 2193 N N . GLN A 1 261 ? 8.992 8.036 -0.377 1.00 89.94 261 GLN A N 1
ATOM 2194 C CA . GLN A 1 261 ? 10.230 7.889 -1.127 1.00 89.94 261 GLN A CA 1
ATOM 2195 C C . GLN A 1 261 ? 11.455 8.225 -0.264 1.00 89.94 261 GLN A C 1
ATOM 2197 O O . GLN A 1 261 ? 12.398 7.439 -0.218 1.00 89.94 261 GLN A O 1
ATOM 2202 N N . ALA A 1 262 ? 11.441 9.347 0.464 1.00 80.31 262 ALA A N 1
ATOM 2203 C CA . ALA A 1 262 ? 12.520 9.720 1.382 1.00 80.31 262 ALA A CA 1
ATOM 2204 C C . ALA A 1 262 ? 12.732 8.670 2.491 1.00 80.31 262 ALA A C 1
ATOM 2206 O O . ALA A 1 262 ? 13.868 8.372 2.863 1.00 80.31 262 ALA A O 1
ATOM 2207 N N . TYR A 1 263 ? 11.653 8.060 2.991 1.00 80.44 263 TYR A N 1
ATOM 2208 C CA . TYR A 1 263 ? 11.729 6.950 3.939 1.00 80.44 263 TYR A CA 1
ATOM 2209 C C . TYR A 1 263 ? 12.408 5.722 3.316 1.00 80.44 263 TYR A C 1
ATOM 2211 O O . TYR A 1 263 ? 13.324 5.162 3.922 1.00 80.44 263 TYR A O 1
ATOM 2219 N N . ALA A 1 264 ? 12.007 5.328 2.104 1.00 90.19 264 ALA A N 1
ATOM 2220 C CA . ALA A 1 264 ? 12.608 4.205 1.387 1.00 90.19 264 ALA A CA 1
ATOM 2221 C C . ALA A 1 264 ? 14.103 4.438 1.106 1.00 90.19 264 ALA A C 1
ATOM 2223 O O . ALA A 1 264 ? 14.916 3.538 1.311 1.00 90.19 264 ALA A O 1
ATOM 2224 N N . GLN A 1 265 ? 14.470 5.665 0.724 1.00 90.94 265 GLN A N 1
ATOM 2225 C CA . GLN A 1 265 ? 15.853 6.103 0.523 1.00 90.94 265 GLN A CA 1
ATOM 2226 C C . GLN A 1 265 ? 16.683 5.981 1.800 1.00 90.94 265 GLN A C 1
ATOM 2228 O O . GLN A 1 265 ? 17.714 5.309 1.813 1.00 90.94 265 GLN A O 1
ATOM 2233 N N . LYS A 1 266 ? 16.219 6.608 2.890 1.00 87.06 266 LYS A N 1
ATOM 2234 C CA . LYS A 1 266 ? 16.924 6.633 4.179 1.00 87.06 266 LYS A CA 1
ATOM 2235 C C . LYS A 1 266 ? 17.196 5.224 4.706 1.00 87.06 266 LYS A C 1
ATOM 2237 O O . LYS A 1 266 ? 18.261 4.977 5.264 1.00 87.06 266 LYS A O 1
ATOM 2242 N N . ASN A 1 267 ? 16.244 4.313 4.515 1.00 86.88 267 ASN A N 1
ATOM 2243 C CA . ASN A 1 267 ? 16.321 2.936 5.000 1.00 86.88 267 ASN A CA 1
ATOM 2244 C C . ASN A 1 267 ? 16.861 1.943 3.958 1.00 86.88 267 ASN A C 1
ATOM 2246 O O . ASN A 1 267 ? 16.891 0.747 4.236 1.00 86.88 267 ASN A O 1
ATOM 2250 N N . LYS A 1 268 ? 17.285 2.415 2.775 1.00 94.94 268 LYS A N 1
ATOM 2251 C CA . LYS A 1 268 ? 17.794 1.583 1.671 1.00 94.94 268 LYS A CA 1
ATOM 2252 C C . LYS A 1 268 ? 16.848 0.423 1.322 1.00 94.94 268 LYS A C 1
ATOM 2254 O O . LYS A 1 268 ? 17.271 -0.722 1.228 1.00 94.94 268 LYS A O 1
ATOM 2259 N N . LEU A 1 269 ? 15.555 0.705 1.164 1.00 94.56 269 LEU A N 1
ATOM 2260 C CA . LEU A 1 269 ? 14.537 -0.310 0.862 1.00 94.56 269 LEU A CA 1
ATOM 2261 C C . LEU A 1 269 ? 14.376 -0.534 -0.645 1.00 94.56 269 LEU A C 1
ATOM 2263 O O . LEU A 1 269 ? 14.487 0.406 -1.434 1.00 94.56 269 LEU A O 1
ATOM 2267 N N . GLY A 1 270 ? 14.069 -1.771 -1.042 1.00 96.38 270 GLY A N 1
ATOM 2268 C CA . GLY A 1 270 ? 13.796 -2.121 -2.438 1.00 96.38 270 GLY A CA 1
ATOM 2269 C C . GLY A 1 270 ? 14.933 -1.690 -3.366 1.00 96.38 270 GLY A C 1
ATOM 2270 O O . GLY A 1 270 ? 16.106 -1.965 -3.103 1.00 96.38 270 GLY A O 1
ATOM 2271 N N . MET A 1 271 ? 14.593 -0.952 -4.424 1.00 97.81 271 MET A N 1
ATOM 2272 C CA . MET A 1 271 ? 15.559 -0.422 -5.390 1.00 97.81 271 MET A CA 1
ATOM 2273 C C . MET A 1 271 ? 16.617 0.479 -4.741 1.00 97.81 271 MET A C 1
ATOM 2275 O O . MET A 1 271 ? 17.744 0.508 -5.219 1.00 97.81 271 MET A O 1
ATOM 2279 N N . TRP A 1 272 ? 16.319 1.149 -3.620 1.00 97.69 272 TRP A N 1
ATOM 2280 C CA . TRP A 1 272 ? 17.275 2.018 -2.917 1.00 97.69 272 TRP A CA 1
ATOM 2281 C C . TRP A 1 272 ? 18.425 1.269 -2.228 1.00 97.69 272 TRP A C 1
ATOM 2283 O O . TRP A 1 272 ? 19.369 1.905 -1.764 1.00 97.69 272 TRP A O 1
ATOM 2293 N N . SER A 1 273 ? 18.378 -0.066 -2.174 1.00 96.88 273 SER A N 1
ATOM 2294 C CA . SER A 1 273 ? 19.529 -0.902 -1.791 1.00 96.88 273 SER A CA 1
ATOM 2295 C C . SER A 1 273 ? 20.465 -1.232 -2.960 1.00 96.88 273 SER A C 1
ATOM 2297 O O . SER A 1 273 ? 21.519 -1.829 -2.753 1.00 96.88 273 SER A O 1
ATOM 2299 N N . MET A 1 274 ? 20.093 -0.856 -4.186 1.00 96.94 274 MET A N 1
ATOM 2300 C CA . MET A 1 274 ? 20.759 -1.244 -5.428 1.00 96.94 274 MET A CA 1
ATOM 2301 C C . MET A 1 274 ? 21.215 -0.006 -6.203 1.00 96.94 274 MET A C 1
ATOM 2303 O O . MET A 1 274 ? 20.759 1.113 -5.965 1.00 96.94 274 MET A O 1
ATOM 2307 N N . LYS A 1 275 ? 22.073 -0.202 -7.205 1.00 97.50 275 LYS A N 1
ATOM 2308 C CA . LYS A 1 275 ? 22.304 0.818 -8.233 1.00 97.50 275 LYS A CA 1
ATOM 2309 C C . LYS A 1 275 ? 21.250 0.661 -9.324 1.00 97.50 275 LYS A C 1
ATOM 2311 O O . LYS A 1 275 ? 21.199 -0.373 -9.988 1.00 97.50 275 LYS A O 1
ATOM 2316 N N . PHE A 1 276 ? 20.433 1.686 -9.528 1.00 97.50 276 PHE A N 1
ATOM 2317 C CA . PHE A 1 276 ? 19.323 1.667 -10.478 1.00 97.50 276 PHE A CA 1
ATOM 2318 C C . PHE A 1 276 ? 19.253 2.958 -11.300 1.00 97.50 276 PHE A C 1
ATOM 2320 O O . PHE A 1 276 ? 19.973 3.923 -11.052 1.00 97.50 276 PHE A O 1
ATOM 2327 N N . GLU A 1 277 ? 18.369 2.947 -12.291 1.00 97.44 277 GLU A N 1
ATOM 2328 C CA . GLU A 1 277 ? 17.950 4.107 -13.075 1.00 97.44 277 GLU A CA 1
ATOM 2329 C C . GLU A 1 277 ? 16.443 4.308 -12.877 1.00 97.44 277 GLU A C 1
ATOM 2331 O O . GLU A 1 277 ? 15.712 3.320 -12.761 1.00 97.44 277 GLU A O 1
ATOM 2336 N N . PHE A 1 278 ? 15.959 5.553 -12.844 1.00 97.88 278 PHE A N 1
ATOM 2337 C CA . PHE A 1 278 ? 14.522 5.799 -12.726 1.00 97.88 278 PHE A CA 1
ATOM 2338 C C . PHE A 1 278 ? 13.761 5.318 -13.977 1.00 97.88 278 PHE A C 1
ATOM 2340 O O . PHE A 1 278 ? 14.264 5.463 -15.093 1.00 97.88 278 PHE A O 1
ATOM 2347 N N . PRO A 1 279 ? 12.520 4.805 -13.859 1.00 97.38 279 PRO A N 1
ATOM 2348 C CA . PRO A 1 279 ? 11.820 4.214 -15.003 1.00 97.38 279 PRO A CA 1
ATOM 2349 C C . PRO A 1 279 ? 11.545 5.225 -16.128 1.00 97.38 279 PRO A C 1
ATOM 2351 O O . PRO A 1 279 ? 11.670 4.907 -17.312 1.00 97.38 279 PRO A O 1
ATOM 2354 N N . TRP A 1 280 ? 11.273 6.493 -15.798 1.00 95.75 280 TRP A N 1
ATOM 2355 C CA . TRP A 1 280 ? 11.161 7.556 -16.802 1.00 95.75 280 TRP A CA 1
ATOM 2356 C C . TRP A 1 280 ? 12.478 7.884 -17.520 1.00 95.75 280 TRP A C 1
ATOM 2358 O O . TRP A 1 280 ? 12.429 8.359 -18.653 1.00 95.75 280 TRP A O 1
ATOM 2368 N N . GLU A 1 281 ? 13.639 7.657 -16.906 1.00 97.06 281 GLU A N 1
ATOM 2369 C CA . GLU A 1 281 ? 14.944 7.810 -17.564 1.00 97.06 281 GLU A CA 1
ATOM 2370 C C . GLU A 1 281 ? 15.241 6.608 -18.455 1.00 97.06 281 GLU A C 1
ATOM 2372 O O . GLU A 1 281 ? 15.583 6.788 -19.626 1.00 97.06 281 GLU A O 1
ATOM 2377 N N . PHE A 1 282 ? 14.980 5.400 -17.949 1.00 96.94 282 PHE A N 1
ATOM 2378 C CA . PHE A 1 282 ? 15.084 4.160 -18.712 1.00 96.94 282 PHE A CA 1
ATOM 2379 C C . PHE A 1 282 ? 14.273 4.229 -20.010 1.00 96.94 282 PHE A C 1
ATOM 2381 O O . PHE A 1 282 ? 14.803 3.941 -21.084 1.00 96.94 282 PHE A O 1
ATOM 2388 N N . ARG A 1 283 ? 13.018 4.702 -19.944 1.00 95.81 283 ARG A N 1
ATOM 2389 C CA . ARG A 1 283 ? 12.166 4.903 -21.129 1.00 95.81 283 ARG A CA 1
ATOM 2390 C C . ARG A 1 283 ? 12.699 5.967 -22.092 1.00 95.81 283 ARG A C 1
ATOM 2392 O O . ARG A 1 283 ? 12.494 5.839 -23.290 1.00 95.81 283 ARG A O 1
ATOM 2399 N N . LYS A 1 284 ? 13.371 7.020 -21.609 1.00 95.62 284 LYS A N 1
ATOM 2400 C CA . LYS A 1 284 ? 13.970 8.050 -22.486 1.00 95.62 284 LYS A CA 1
ATOM 2401 C C . LYS A 1 284 ? 15.175 7.522 -23.265 1.00 95.62 284 LYS A C 1
ATOM 2403 O O . LYS A 1 284 ? 15.429 8.001 -24.364 1.00 95.62 284 LYS A O 1
ATOM 2408 N N . LYS A 1 285 ? 15.917 6.567 -22.700 1.00 95.00 285 LYS A N 1
ATOM 2409 C CA . LYS A 1 285 ? 17.110 5.979 -23.327 1.00 95.00 285 LYS A CA 1
ATOM 2410 C C . LYS A 1 285 ? 16.801 4.862 -24.330 1.00 95.00 285 LYS A C 1
ATOM 2412 O O . LYS A 1 285 ? 17.723 4.420 -25.013 1.00 95.00 285 LYS A O 1
ATOM 2417 N N . ASN A 1 286 ? 15.558 4.372 -24.401 1.00 91.06 286 ASN A N 1
ATOM 2418 C CA . ASN A 1 286 ? 15.238 3.081 -25.022 1.00 91.06 286 ASN A CA 1
ATOM 2419 C C . ASN A 1 286 ? 14.082 3.075 -26.016 1.00 91.06 286 ASN A C 1
ATOM 2421 O O . ASN A 1 286 ? 14.160 2.167 -26.876 1.00 91.06 286 ASN A O 1
#

pLDDT: mean 83.61, std 15.01, range [35.66, 98.44]

Foldseek 3Di:
DPPVVVVVVVVVVVVVVVVVVPPPPQQDLWDFPVCPCVQDDCLPALAQVVVVVVPVPDDVVVVQVPFDWDDDGQWIWGDDPFWIWIKGWPDTDSFKTWIWIWTDGPQDPDTWIWIWMWGADPVVRGTDTPDIGTDDDPVLVPQWDKDKDFWDQPWLQWIDDPNAIEGEWQKFFFACDDPNDFFWWDDPNDTDRLGVVSSVVLPVVSDRAMKMWTWHPDADPVRHTYTFIDRSHHTSRLVCQLQVRIHRNCVTSVCSNVVSNVNCCVVCGRCNVTGGDHRVVVNVVD

Secondary structure (DSSP, 8-state):
--HHHHHHHHHHHHHHHHHHHS-S----SS--TTTHHHHS-GGGSSSHHHHHTTSTT--HHHHHHTSEEEEETTEEEEE-SSEEEEEEEEEE-SSEEEEEEEEEETT-S--EEEEEEEEEETTTTEEEEEEEEEE--HHHHHHSEEEEEEEEEEETTEEEETTEEEEETTEE---S-BTTB--EEEETTEEEEHHHHHHHHHHHHHTTSEEEEEEEEEEPTTSPEEEEEEETTEEHHHHHHHTTSSEE-HHHHTTTTHHHHHHHHHTT-GGGGSB---HHHHHHH-

Sequence (286 aa):
MFSNKIKVFLLTSICLIFFFLTYNDVKSKEITTHNLLDNFDICQTNSSLGQYCKDERFNYLEYFKNSKIQINNNKIHYEFDTWDYHFEITKNTKNEVKFIIEDNAKEASYLTKSEIVLRFDEENLIWNLYSDETLYPESERRKYFYLSGKAKVIDGDTIKINDQKIRFSGIDAPESNYRGKEQTCLIEDTKISCGKLSTEFLKNYIEKEDVFCKIEEKKDQFKRNLGECFLKRLSLSKLMVRNGYAFDYEKYSKGKFKYDQAYAQKNKLGMWSMKFEFPWEFRKKN

Radius of gyration: 23.77 Å; chains: 1; bounding box: 48×31×90 Å